Protein AF-A0A7J8QM25-F1 (afdb_monomer)

Secondary structure (DSSP, 8-state):
--EEEEEEE--TT----S-GGGGEEEEEEESSHHHHHHHHTTSPPGGGSPSSEEEEEEETT--SSTTSTTTTT-EEEEEEEETTTHHHHHHHHHHHHHTT-STTGGGEEEEEEEE-SSEEEEEEEES-TT-HHHHHHHHHHHHHHTT--TTS-EEEEEHHHHHHTT-SSSS-B--

InterPro domains:
  IPR001040 Translation Initiation factor eIF- 4e [PF01652] (1-171)
  IPR001040 Translation Initiation factor eIF- 4e [PTHR11960] (1-162)
  IPR019770 Eukaryotic translation initiation factor 4E (eIF-4E), conserved site [PS00813] (54-77)
  IPR023398 Translation Initiation factor eIF- 4e-like [G3DSA:3.30.760.10] (1-174)
  IPR023398 Translation Initiation factor eIF- 4e-like [SSF55418] (1-172)

Solvent-accessible surface area (backbone atoms only — not comparable to full-atom values): 9743 Å² total; per-residue (Å²): 122,45,35,31,37,32,40,34,67,56,63,88,92,60,85,66,90,64,56,76,74,76,47,55,38,81,74,51,72,35,72,47,73,67,46,43,51,63,52,56,75,69,49,81,54,66,86,75,55,65,65,41,26,35,42,33,43,22,36,65,97,50,62,102,44,60,84,30,86,61,30,44,59,4,23,30,42,38,35,75,30,60,71,86,57,48,47,58,54,48,51,47,47,51,50,33,58,73,67,65,64,43,50,62,49,88,46,46,47,32,37,37,44,36,40,44,89,81,38,27,36,41,34,43,30,28,32,54,53,81,44,58,67,56,53,51,45,31,50,53,33,50,38,60,71,54,64,54,56,88,88,57,66,73,32,40,38,44,39,60,62,24,62,78,66,76,30,94,82,60,93,56,54,76,134

Nearest PDB structures (foldseek):
  2jgb-assembly1_A  TM=9.520E-01  e=7.207E-23  Homo sapiens
  5nvn-assembly2_C  TM=9.761E-01  e=2.365E-21  Homo sapiens
  5nvl-assembly1_A  TM=9.669E-01  e=1.859E-21  Homo sapiens
  5nvn-assembly1_A  TM=9.745E-01  e=5.173E-21  Homo sapiens
  5nvm-assembly1_A  TM=9.312E-01  e=7.883E-21  Homo sapiens

Foldseek 3Di:
DKKWKWKADDDPPDPDPDDSVVRIGTDDIDDDPVRVCVVVVPDDQPLPDDPFMKIKMFHPPADPDCPGLQNVQKKKKKWKAFPPPVRLLVVLVVCCLSVVPAQVNVQWGIWMWTDHDGIIMIMTMGRHPPPPVSVVSRVVSSCVSSVPDPVIAIFMDRSVNCVVVVHNPPPTDGD

Structure (mmCIF, N/CA/C/O backbone):
data_AF-A0A7J8QM25-F1
#
_entry.id   AF-A0A7J8QM25-F1
#
loop_
_atom_site.group_PDB
_atom_site.id
_atom_site.type_symbol
_atom_site.label_atom_id
_atom_site.label_alt_id
_atom_site.label_comp_id
_atom_site.label_asym_id
_atom_site.label_entity_id
_atom_site.label_seq_id
_atom_site.pdbx_PDB_ins_code
_atom_site.Cartn_x
_atom_site.Cartn_y
_atom_site.Cartn_z
_atom_site.occupancy
_atom_site.B_iso_or_equiv
_atom_site.auth_seq_id
_atom_site.auth_comp_id
_atom_site.auth_asym_id
_atom_site.auth_atom_id
_atom_site.pdbx_PDB_model_num
ATOM 1 N N .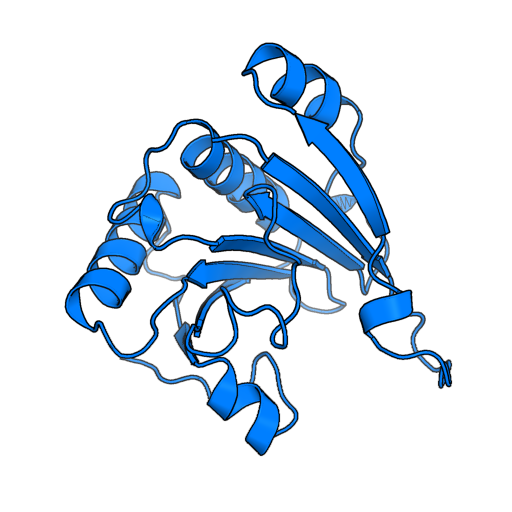 HIS A 1 1 ? -14.548 -1.803 6.975 1.00 87.94 1 HIS A N 1
ATOM 2 C CA . HIS A 1 1 ? -13.943 -0.567 7.535 1.00 87.94 1 HIS A CA 1
ATOM 3 C C . HIS A 1 1 ? -14.181 0.626 6.607 1.00 87.94 1 HIS A C 1
ATOM 5 O O . HIS A 1 1 ? -14.441 0.405 5.430 1.00 87.94 1 HIS A O 1
ATOM 11 N N . LYS A 1 2 ? -14.069 1.870 7.102 1.00 96.00 2 LYS A N 1
ATOM 12 C CA . LYS A 1 2 ? -13.956 3.070 6.253 1.00 96.00 2 LYS A CA 1
ATOM 13 C C . LYS A 1 2 ? -12.501 3.238 5.802 1.00 96.00 2 LYS A C 1
ATOM 15 O O . LYS A 1 2 ? -11.591 3.007 6.600 1.00 96.00 2 LYS A O 1
ATOM 20 N N . PHE A 1 3 ? -12.282 3.614 4.546 1.00 9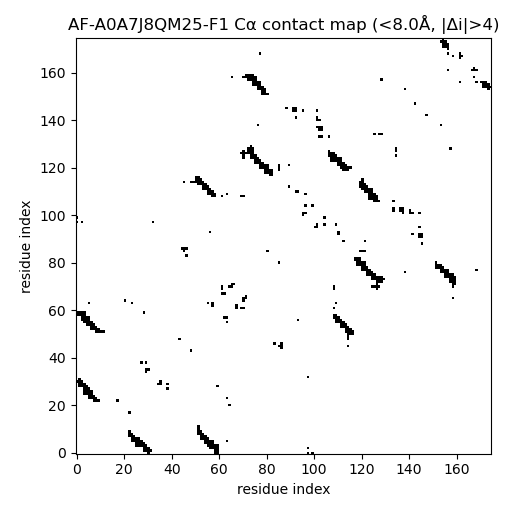8.12 3 PHE A N 1
ATOM 21 C CA . PHE A 1 3 ? -10.951 3.735 3.951 1.00 98.12 3 PHE A CA 1
ATOM 22 C C . PHE A 1 3 ? -10.743 5.094 3.290 1.00 98.12 3 PHE A C 1
ATOM 24 O O . PHE A 1 3 ? -11.693 5.799 2.950 1.00 98.12 3 PHE A O 1
ATOM 31 N N . VAL A 1 4 ? -9.473 5.446 3.100 1.00 98.25 4 VAL A N 1
ATOM 32 C CA . VAL A 1 4 ? -9.037 6.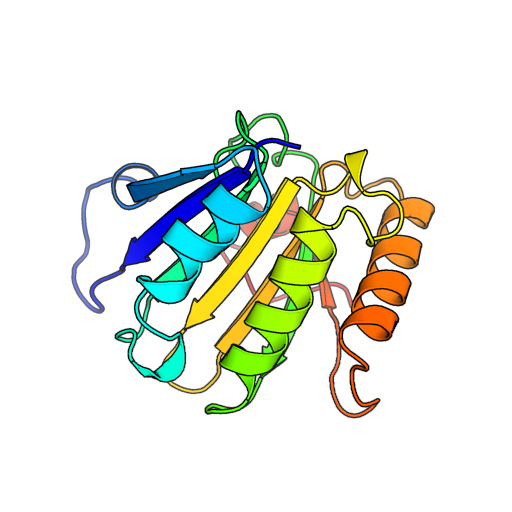711 2.519 1.00 98.25 4 VAL A CA 1
ATOM 33 C C . VAL A 1 4 ? -7.948 6.452 1.481 1.00 98.25 4 VAL A C 1
ATOM 35 O O . VAL A 1 4 ? -6.924 5.834 1.790 1.00 98.25 4 VAL A O 1
ATOM 38 N N . PHE A 1 5 ? -8.152 6.955 0.263 1.00 97.81 5 PHE A N 1
ATOM 39 C CA . PHE A 1 5 ? -7.100 7.051 -0.743 1.00 97.81 5 PHE A CA 1
ATOM 40 C C . PHE A 1 5 ? -6.249 8.298 -0.506 1.00 97.81 5 PHE A C 1
ATOM 42 O O . PHE A 1 5 ? -6.771 9.401 -0.315 1.00 97.81 5 PHE A O 1
ATOM 49 N N . TRP A 1 6 ? -4.934 8.132 -0.592 1.00 96.50 6 TRP A N 1
ATOM 50 C CA . TRP A 1 6 ? -3.956 9.216 -0.536 1.00 96.50 6 TRP A CA 1
ATOM 51 C C . TRP A 1 6 ? -3.006 9.118 -1.720 1.00 96.50 6 TRP A C 1
ATOM 53 O O . TRP A 1 6 ? -2.806 8.033 -2.269 1.00 96.50 6 TRP A O 1
ATOM 63 N N . TYR A 1 7 ? -2.360 10.224 -2.072 1.00 93.19 7 TYR A N 1
ATOM 64 C CA . TYR A 1 7 ? -1.228 10.198 -2.987 1.00 93.19 7 TYR A CA 1
ATOM 65 C C . TYR A 1 7 ? -0.070 11.046 -2.480 1.00 93.19 7 TYR A C 1
ATOM 67 O O . TYR A 1 7 ? -0.268 12.095 -1.865 1.00 93.19 7 TYR A O 1
ATOM 75 N N . THR A 1 8 ? 1.138 10.602 -2.804 1.00 92.12 8 THR A N 1
ATOM 76 C CA . THR A 1 8 ? 2.365 11.372 -2.621 1.00 92.12 8 THR A CA 1
ATOM 77 C C . THR A 1 8 ? 3.105 11.418 -3.946 1.00 92.12 8 THR A C 1
ATOM 79 O O . THR A 1 8 ? 3.344 10.384 -4.569 1.00 92.12 8 THR A O 1
ATOM 82 N N . ARG A 1 9 ? 3.509 12.608 -4.391 1.00 84.94 9 ARG A N 1
ATOM 83 C CA . ARG A 1 9 ? 4.383 12.771 -5.560 1.00 84.94 9 ARG A CA 1
ATOM 84 C C . ARG A 1 9 ? 5.678 13.421 -5.112 1.00 84.94 9 ARG A C 1
ATOM 86 O O . ARG A 1 9 ? 5.644 14.468 -4.474 1.00 84.94 9 ARG A O 1
ATOM 93 N N . ARG A 1 10 ? 6.813 12.824 -5.475 1.00 74.62 10 ARG A N 1
ATOM 94 C CA . ARG A 1 10 ? 8.128 13.434 -5.241 1.00 74.62 10 ARG A CA 1
ATOM 95 C C . ARG A 1 10 ? 8.670 13.930 -6.574 1.00 74.62 10 ARG A C 1
ATOM 97 O O . ARG A 1 10 ? 8.673 13.184 -7.548 1.00 74.62 10 ARG A O 1
ATOM 104 N N . THR A 1 11 ? 9.133 15.173 -6.634 1.00 69.81 11 THR A N 1
ATOM 105 C CA . THR A 1 11 ? 9.809 15.691 -7.830 1.00 69.81 11 THR A CA 1
ATOM 106 C C . THR A 1 11 ? 11.299 15.363 -7.720 1.00 69.81 11 THR A C 1
ATOM 108 O O . THR A 1 11 ? 11.951 15.869 -6.8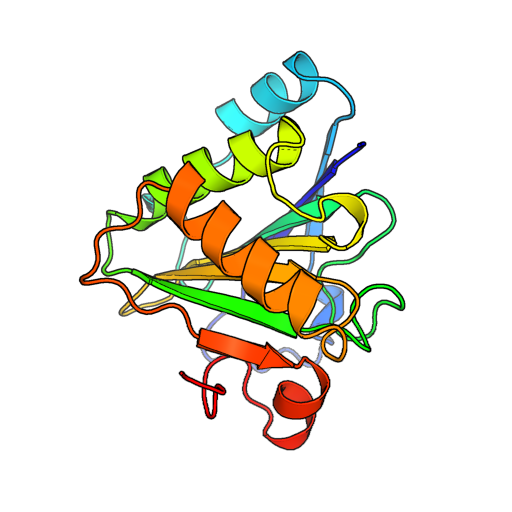03 1.00 69.81 11 THR A O 1
ATOM 111 N N . PRO A 1 12 ? 11.867 14.513 -8.598 1.00 63.53 12 PRO A N 1
ATOM 112 C CA . PRO A 1 12 ? 13.290 14.191 -8.552 1.00 63.53 12 PRO A CA 1
ATOM 113 C C . PRO A 1 12 ? 14.141 15.460 -8.684 1.00 63.53 12 PRO A C 1
ATOM 115 O O . PRO A 1 12 ? 13.863 16.303 -9.530 1.00 63.53 12 PRO A O 1
ATOM 118 N N . GLY A 1 13 ? 15.168 15.602 -7.845 1.00 61.22 13 GLY A N 1
ATOM 119 C CA . GLY A 1 13 ? 16.106 16.732 -7.899 1.00 61.22 13 GLY A CA 1
ATOM 120 C C . GLY A 1 13 ? 15.657 18.006 -7.174 1.00 61.22 13 GLY A C 1
ATOM 121 O O . GLY A 1 13 ? 16.485 18.884 -6.948 1.00 61.22 13 GLY A O 1
ATOM 122 N N . VAL A 1 14 ? 14.400 18.101 -6.731 1.00 61.34 14 VAL A N 1
ATOM 123 C CA . VAL A 1 14 ? 13.951 19.211 -5.881 1.00 61.34 14 VAL A CA 1
ATOM 124 C C . VAL A 1 14 ? 14.156 18.812 -4.421 1.00 61.34 14 VAL A C 1
ATOM 126 O O . VAL A 1 14 ? 13.449 17.951 -3.901 1.00 61.34 14 VAL A O 1
ATOM 129 N N . ARG A 1 15 ? 15.124 19.441 -3.740 1.00 51.53 15 ARG A N 1
ATOM 130 C CA . ARG A 1 15 ? 15.178 19.436 -2.270 1.00 51.53 15 ARG A CA 1
ATOM 131 C C . ARG A 1 15 ? 14.020 20.289 -1.763 1.00 51.53 15 ARG A C 1
ATOM 133 O O . ARG A 1 15 ? 14.173 21.485 -1.538 1.00 51.53 15 ARG A O 1
ATOM 140 N N . THR A 1 16 ? 12.845 19.694 -1.630 1.00 50.78 16 THR A N 1
ATOM 141 C CA . THR A 1 16 ? 11.759 20.323 -0.885 1.00 50.78 16 THR A CA 1
ATOM 142 C C . THR A 1 16 ? 12.184 20.414 0.581 1.00 50.78 16 THR A C 1
ATOM 144 O O . THR A 1 16 ? 12.501 19.395 1.187 1.00 50.78 16 THR A O 1
ATOM 147 N N . GLN A 1 17 ? 12.233 21.631 1.132 1.00 47.56 17 GLN A N 1
ATOM 148 C CA . GLN A 1 17 ? 12.404 21.867 2.576 1.00 47.56 17 GLN A CA 1
ATOM 149 C C . GLN A 1 17 ? 11.165 21.449 3.384 1.00 47.56 17 GLN A C 1
ATOM 151 O O . GLN A 1 17 ? 11.229 21.383 4.606 1.00 47.56 17 GLN A O 1
ATOM 156 N N . THR A 1 18 ? 10.044 21.177 2.713 1.00 53.06 18 THR A N 1
ATOM 157 C CA . THR A 1 18 ? 8.815 20.671 3.319 1.00 53.06 18 THR A CA 1
ATOM 158 C C . THR A 1 18 ? 8.967 19.215 3.740 1.00 53.06 18 THR A C 1
ATOM 160 O O . THR A 1 18 ? 9.551 18.397 3.015 1.00 53.06 18 THR A O 1
ATOM 163 N N . ALA A 1 19 ? 8.440 18.899 4.923 1.00 61.19 19 ALA A N 1
ATOM 164 C CA . ALA A 1 19 ? 8.499 17.564 5.493 1.00 61.19 19 ALA A CA 1
ATOM 165 C C . ALA A 1 19 ? 7.797 16.563 4.558 1.00 61.19 19 ALA A C 1
ATOM 167 O O . ALA A 1 19 ? 6.914 16.921 3.776 1.00 61.19 19 ALA A O 1
ATOM 168 N N . TYR A 1 20 ? 8.176 15.282 4.615 1.00 67.00 20 TYR A N 1
ATOM 169 C CA . TYR A 1 20 ? 7.495 14.231 3.844 1.00 67.00 20 TYR A CA 1
ATOM 170 C C . TYR A 1 20 ? 5.971 14.254 4.077 1.00 67.00 20 TYR A C 1
ATOM 172 O O . TYR A 1 20 ? 5.201 14.064 3.135 1.00 67.00 20 TYR A O 1
ATOM 180 N N . GLU A 1 21 ? 5.562 14.591 5.302 1.00 65.62 21 GLU A N 1
ATOM 181 C CA . GLU A 1 21 ? 4.172 14.770 5.717 1.00 65.62 21 GLU A CA 1
ATOM 182 C C . GLU A 1 21 ? 3.400 15.826 4.918 1.00 65.62 21 GLU A C 1
ATOM 184 O O . GLU A 1 21 ? 2.203 15.657 4.710 1.00 65.62 21 GLU A O 1
ATOM 189 N N . ASP A 1 22 ? 4.051 16.884 4.431 1.00 70.25 22 ASP A N 1
ATOM 190 C CA . ASP A 1 22 ? 3.377 17.960 3.688 1.00 70.25 22 ASP A CA 1
ATOM 191 C C . ASP A 1 22 ? 3.041 17.541 2.249 1.00 70.25 22 ASP A C 1
ATOM 193 O O . ASP A 1 22 ? 2.207 18.148 1.572 1.00 70.25 22 ASP A O 1
ATOM 197 N N . ASN A 1 23 ? 3.701 16.489 1.758 1.00 81.62 23 ASN A N 1
ATOM 198 C CA . ASN A 1 23 ? 3.527 15.992 0.398 1.00 81.62 23 ASN A CA 1
ATOM 199 C C . ASN A 1 23 ? 2.464 14.891 0.294 1.00 81.62 23 ASN A C 1
ATOM 201 O O . ASN A 1 23 ? 2.100 14.525 -0.829 1.00 81.62 23 ASN A O 1
ATOM 205 N N . ILE A 1 24 ? 1.957 14.382 1.426 1.00 88.88 24 ILE A N 1
ATOM 206 C CA . ILE A 1 24 ? 0.899 13.373 1.440 1.00 88.88 24 ILE A CA 1
ATOM 207 C C . ILE A 1 24 ? -0.470 14.039 1.367 1.00 88.88 24 ILE A C 1
ATOM 209 O O . ILE A 1 24 ? -0.876 14.800 2.245 1.00 88.88 24 ILE A O 1
ATOM 213 N N . LYS A 1 25 ? -1.207 13.757 0.297 1.00 92.00 25 LYS A N 1
ATOM 214 C CA . LYS A 1 25 ? -2.492 14.403 0.036 1.00 92.00 25 LYS A CA 1
ATOM 215 C C . LYS A 1 25 ? -3.610 13.386 0.064 1.00 92.00 25 LYS A C 1
ATOM 217 O O . LYS A 1 25 ? -3.579 12.399 -0.669 1.00 92.00 25 LYS A O 1
ATOM 222 N N . LYS A 1 26 ? -4.614 13.651 0.898 1.00 94.81 26 LYS A N 1
ATOM 223 C CA . LYS A 1 26 ? -5.879 12.918 0.885 1.00 94.81 26 LYS A CA 1
ATOM 224 C C . LYS A 1 26 ? -6.569 13.161 -0.460 1.00 94.81 26 LYS A C 1
ATOM 226 O O . LYS A 1 26 ? -6.700 14.311 -0.869 1.00 94.81 26 LYS A O 1
ATOM 231 N N . ILE A 1 27 ? -6.983 12.093 -1.137 1.00 95.25 27 ILE A N 1
ATOM 232 C CA . ILE A 1 27 ? -7.757 12.174 -2.381 1.00 95.25 27 ILE A CA 1
ATOM 233 C C . ILE A 1 27 ? -9.244 12.106 -2.047 1.00 95.25 27 ILE A C 1
ATOM 235 O O . ILE A 1 27 ? -9.988 13.039 -2.326 1.00 95.25 27 ILE A O 1
ATOM 239 N N . VAL A 1 28 ? -9.669 10.992 -1.450 1.00 96.19 28 VAL A N 1
ATOM 240 C CA . VAL A 1 28 ? -11.080 10.689 -1.199 1.00 96.19 28 VAL A CA 1
ATOM 241 C C . VAL A 1 28 ? -11.206 9.604 -0.131 1.00 96.19 28 VAL A C 1
ATOM 243 O O . VAL A 1 28 ? -10.299 8.786 0.032 1.00 96.19 28 VAL A O 1
ATOM 246 N N . ASP A 1 29 ? -12.314 9.602 0.605 1.00 96.75 29 ASP A N 1
ATOM 247 C CA . ASP A 1 29 ? -12.682 8.549 1.551 1.00 96.75 29 ASP A CA 1
ATOM 248 C C . ASP A 1 29 ? -14.024 7.911 1.194 1.00 96.75 29 ASP A C 1
ATOM 250 O O . ASP A 1 29 ? -14.869 8.529 0.551 1.00 96.75 29 ASP A O 1
ATOM 254 N N . PHE A 1 30 ? -14.201 6.654 1.594 1.00 97.81 30 PHE A N 1
ATOM 255 C CA . PHE A 1 30 ? -15.407 5.881 1.316 1.00 97.81 30 PHE A CA 1
ATOM 256 C C . PHE A 1 30 ? -15.655 4.847 2.417 1.00 97.81 30 PHE A C 1
ATOM 258 O O . PHE A 1 30 ? -14.720 4.303 3.010 1.00 97.81 30 PHE A O 1
ATOM 265 N N . SER A 1 31 ? -16.929 4.560 2.678 1.00 96.88 31 SER A N 1
ATOM 266 C CA . SER A 1 31 ? -17.376 3.590 3.688 1.00 96.88 31 SER A CA 1
ATOM 267 C C . SER A 1 31 ? -18.301 2.501 3.138 1.00 96.88 31 SER A C 1
ATOM 269 O O . SER A 1 31 ? -18.711 1.629 3.899 1.00 96.88 31 SER A O 1
ATOM 271 N N . THR A 1 32 ? -18.620 2.530 1.841 1.00 97.38 32 THR A N 1
ATOM 272 C CA . THR A 1 32 ? -19.459 1.527 1.166 1.00 97.38 32 THR A CA 1
ATOM 273 C C . THR A 1 32 ? -18.775 0.995 -0.091 1.00 97.38 32 THR A C 1
ATOM 275 O O . THR A 1 32 ? -17.833 1.607 -0.605 1.00 97.38 32 THR A O 1
ATOM 278 N N . VAL A 1 33 ? -19.256 -0.142 -0.599 1.00 96.00 33 VAL A N 1
ATOM 279 C CA . VAL A 1 33 ? -18.742 -0.768 -1.829 1.00 96.00 33 VAL A CA 1
ATOM 280 C C . VAL A 1 33 ? -19.018 0.114 -3.050 1.00 96.00 33 VAL A C 1
ATOM 282 O O . VAL A 1 33 ? -18.160 0.276 -3.914 1.00 96.00 33 VAL A O 1
ATOM 285 N N . GLU A 1 34 ? -20.185 0.749 -3.108 1.00 96.88 34 GLU A N 1
ATOM 286 C CA . GLU A 1 34 ? -20.541 1.697 -4.165 1.00 96.88 34 GLU A CA 1
ATOM 287 C C . GLU A 1 34 ? -19.637 2.929 -4.103 1.00 96.88 34 GLU A C 1
ATOM 289 O O . GLU A 1 34 ? -19.114 3.364 -5.127 1.00 96.88 34 GLU A O 1
ATOM 294 N N . GLY A 1 35 ? -19.390 3.452 -2.895 1.00 97.25 35 GLY A N 1
ATOM 295 C CA . GLY A 1 35 ? -18.464 4.560 -2.676 1.00 97.25 35 GLY A CA 1
ATOM 296 C C . GLY A 1 35 ? -17.049 4.214 -3.132 1.00 97.25 35 GLY A C 1
ATOM 297 O O . GLY A 1 35 ? -16.411 5.024 -3.804 1.00 97.25 35 GLY A O 1
ATOM 298 N N . PHE A 1 36 ? -16.586 2.992 -2.847 1.00 97.75 36 PHE A N 1
ATOM 299 C CA . PHE A 1 36 ? -15.319 2.485 -3.367 1.00 97.75 36 PHE A CA 1
ATOM 300 C C . PHE A 1 36 ? -15.274 2.547 -4.898 1.00 97.75 36 PHE A C 1
ATOM 302 O O . PHE A 1 36 ? -14.351 3.151 -5.440 1.00 97.75 36 PHE A O 1
ATOM 309 N N . TRP A 1 37 ? -16.263 1.983 -5.598 1.00 97.38 37 TRP A N 1
ATOM 310 C CA . TRP A 1 37 ? -16.264 1.951 -7.065 1.00 97.38 37 TRP A CA 1
ATOM 311 C C . TRP A 1 37 ? -16.392 3.339 -7.695 1.00 97.38 37 TRP A C 1
ATOM 313 O O . TRP A 1 37 ? -15.698 3.627 -8.671 1.00 97.38 37 TRP A O 1
ATOM 323 N N . VAL A 1 38 ? -17.207 4.226 -7.114 1.00 96.06 38 VAL A N 1
ATOM 324 C CA . VAL A 1 38 ? -17.292 5.632 -7.537 1.00 96.06 38 VAL A CA 1
ATOM 325 C C . VAL A 1 38 ? -15.922 6.300 -7.441 1.00 96.06 38 VAL A C 1
ATOM 327 O O . VAL A 1 38 ? -15.519 6.990 -8.373 1.00 96.06 38 VAL A O 1
ATOM 330 N N . CYS A 1 39 ? -15.175 6.065 -6.363 1.00 94.94 39 CYS A N 1
ATOM 331 C CA . CYS A 1 39 ? -13.831 6.613 -6.208 1.00 94.94 39 CYS A CA 1
ATOM 332 C C . CYS A 1 39 ? -12.842 5.967 -7.186 1.00 94.94 39 CYS A C 1
ATOM 334 O O . CYS A 1 39 ? -12.198 6.658 -7.973 1.00 94.94 39 CYS A O 1
ATOM 336 N N . TYR A 1 40 ? -12.728 4.640 -7.141 1.00 96.19 40 TYR A N 1
ATOM 337 C CA . TYR A 1 40 ? -11.681 3.872 -7.808 1.00 96.19 40 TYR A CA 1
ATOM 338 C C . TYR A 1 40 ? -11.744 3.986 -9.333 1.00 96.19 40 TYR A C 1
ATOM 340 O O . TYR A 1 40 ? -10.714 4.214 -9.965 1.00 96.19 40 TYR A O 1
ATOM 348 N N . CYS A 1 41 ? -12.943 3.924 -9.926 1.00 95.31 41 CYS A N 1
ATOM 349 C CA . CYS A 1 41 ? -13.121 4.033 -11.378 1.00 95.31 41 CYS A CA 1
ATOM 350 C C . CYS A 1 41 ? -12.699 5.396 -11.952 1.00 95.31 41 CYS A C 1
ATOM 352 O O . CYS A 1 41 ? -12.410 5.483 -13.145 1.00 95.31 41 CYS A O 1
ATOM 354 N N . HIS A 1 42 ? -12.653 6.445 -11.124 1.00 94.69 42 HIS A N 1
ATOM 355 C CA . HIS A 1 42 ? -12.239 7.793 -11.529 1.00 94.69 42 HIS A CA 1
ATOM 356 C C . HIS A 1 42 ? -10.781 8.114 -11.167 1.00 94.69 42 HIS A C 1
ATOM 358 O O . HIS A 1 42 ? -10.279 9.178 -11.535 1.00 94.69 42 HIS A O 1
ATOM 364 N N . LEU A 1 43 ? -10.073 7.216 -10.470 1.00 94.62 43 LEU A N 1
ATOM 365 C CA . LEU A 1 43 ? -8.645 7.383 -10.218 1.00 94.62 43 LEU A CA 1
ATOM 366 C C . LEU A 1 43 ? -7.836 7.136 -11.495 1.00 94.62 43 LEU A C 1
ATOM 368 O O . LEU A 1 43 ? -8.130 6.252 -12.301 1.00 94.62 43 LEU A O 1
ATOM 372 N N . ALA A 1 44 ? -6.750 7.895 -11.652 1.00 92.75 44 ALA A N 1
ATOM 373 C CA . ALA A 1 44 ? -5.764 7.604 -12.681 1.00 92.75 44 ALA A CA 1
ATOM 374 C C . ALA A 1 44 ? -5.192 6.195 -12.467 1.00 92.75 44 ALA A C 1
ATOM 376 O O . ALA A 1 44 ? -4.806 5.825 -11.354 1.00 92.75 44 ALA A O 1
ATOM 377 N N . ARG A 1 45 ? -5.108 5.415 -13.548 1.00 91.88 45 ARG A N 1
ATOM 378 C CA . ARG A 1 45 ? -4.570 4.054 -13.481 1.00 91.88 45 ARG A CA 1
ATOM 379 C C . ARG A 1 45 ? -3.104 4.089 -13.045 1.00 91.88 45 ARG A C 1
ATOM 381 O O . ARG A 1 45 ? -2.366 4.974 -13.484 1.00 91.88 45 ARG A O 1
ATOM 388 N N . PRO A 1 46 ? -2.624 3.090 -12.285 1.00 91.06 46 PRO A N 1
ATOM 389 C CA . PRO A 1 46 ? -1.220 3.015 -11.891 1.00 91.06 46 PRO A CA 1
ATOM 390 C C . PRO A 1 46 ? -0.217 3.187 -13.037 1.00 91.06 46 PRO A C 1
ATOM 392 O O . PRO A 1 46 ? 0.791 3.871 -12.885 1.00 91.06 46 PRO A O 1
ATOM 395 N N . SER A 1 47 ? -0.522 2.630 -14.213 1.00 89.62 47 SER A N 1
ATOM 396 C CA . SER A 1 47 ? 0.330 2.704 -15.405 1.00 89.62 47 SER A CA 1
ATOM 397 C C . SER A 1 47 ? 0.462 4.107 -16.006 1.00 89.62 47 SER A C 1
ATOM 399 O O . SER A 1 47 ? 1.374 4.335 -16.794 1.00 89.62 47 SER A O 1
ATOM 401 N N . THR A 1 48 ? -0.442 5.034 -15.677 1.00 91.62 48 THR A N 1
ATOM 402 C CA . THR A 1 48 ? -0.430 6.416 -16.185 1.00 91.62 48 THR A CA 1
ATOM 403 C C . THR A 1 48 ? 0.131 7.412 -15.171 1.00 91.62 48 THR A C 1
ATOM 405 O O . THR A 1 48 ? 0.257 8.595 -15.479 1.00 91.62 48 THR A O 1
ATOM 408 N N . LEU A 1 49 ? 0.449 6.967 -13.951 1.00 91.69 49 LEU A N 1
ATOM 409 C CA . LEU A 1 49 ? 0.992 7.838 -12.914 1.00 91.69 49 LEU A CA 1
ATOM 410 C C . LEU A 1 49 ? 2.461 8.193 -13.210 1.00 91.69 49 LEU A C 1
ATOM 412 O O . LEU A 1 49 ? 3.249 7.319 -13.580 1.00 91.69 49 LEU A O 1
ATOM 416 N N . PRO A 1 50 ? 2.873 9.458 -13.008 1.00 91.38 50 PRO A N 1
ATOM 417 C CA . PRO A 1 50 ? 4.261 9.856 -13.198 1.00 91.38 50 PRO A CA 1
ATOM 418 C C . PRO A 1 50 ? 5.156 9.222 -12.128 1.00 91.38 50 PRO A C 1
ATOM 420 O O . PRO A 1 50 ? 4.801 9.171 -10.954 1.00 91.38 50 PRO A O 1
ATOM 423 N N . SER A 1 51 ? 6.360 8.796 -12.502 1.00 90.25 51 SER A N 1
ATOM 424 C CA . SER A 1 51 ? 7.355 8.338 -11.527 1.00 90.25 51 SER A CA 1
ATOM 425 C C . SER A 1 51 ? 8.162 9.523 -10.966 1.00 90.25 51 SER A C 1
ATOM 427 O O . SER A 1 51 ? 8.601 10.360 -11.757 1.00 90.25 51 SER A O 1
ATOM 429 N N . PRO A 1 52 ? 8.467 9.568 -9.654 1.00 92.00 52 PRO A N 1
ATOM 430 C CA . PRO A 1 52 ? 7.976 8.690 -8.593 1.00 92.00 52 PRO A CA 1
ATOM 431 C C . PRO A 1 52 ? 6.648 9.183 -7.986 1.00 92.00 52 PRO A C 1
ATOM 433 O O . PRO A 1 52 ? 6.529 10.336 -7.562 1.00 92.00 52 PRO A O 1
ATOM 436 N N . THR A 1 53 ? 5.679 8.273 -7.883 1.00 92.88 53 THR A N 1
ATOM 437 C CA . THR A 1 53 ? 4.396 8.494 -7.194 1.00 92.88 53 THR A CA 1
ATOM 438 C C . THR A 1 53 ? 4.112 7.326 -6.263 1.00 92.88 53 THR A C 1
ATOM 440 O O . THR A 1 53 ? 4.413 6.183 -6.597 1.00 92.88 53 THR A O 1
ATOM 443 N N . ASP A 1 54 ? 3.526 7.619 -5.110 1.00 95.56 54 ASP A N 1
ATOM 444 C CA . ASP A 1 54 ? 2.954 6.639 -4.199 1.00 95.56 54 ASP A CA 1
ATOM 445 C C . ASP A 1 54 ? 1.437 6.834 -4.164 1.00 95.56 54 ASP A C 1
ATOM 447 O O . ASP A 1 54 ? 0.954 7.946 -3.941 1.00 95.56 54 ASP A O 1
ATOM 451 N N . LEU A 1 55 ? 0.695 5.760 -4.422 1.00 97.00 55 LEU A N 1
ATOM 452 C CA . LEU A 1 55 ? -0.746 5.684 -4.211 1.00 97.00 55 LEU A CA 1
ATOM 453 C C . LEU A 1 55 ? -0.983 4.852 -2.953 1.00 97.00 55 LEU A C 1
ATOM 455 O O . LEU A 1 55 ? -0.433 3.760 -2.823 1.00 97.00 55 LEU A O 1
ATOM 459 N N . HIS A 1 56 ? -1.780 5.364 -2.024 1.00 97.81 56 HIS A N 1
ATOM 460 C CA . HIS A 1 56 ? -1.999 4.732 -0.728 1.00 97.81 56 HIS A CA 1
ATOM 461 C C . HIS A 1 56 ? -3.488 4.479 -0.517 1.00 97.81 56 HIS A C 1
ATOM 463 O O . HIS A 1 56 ? -4.306 5.332 -0.853 1.00 97.81 56 HIS A O 1
ATOM 469 N N . LEU A 1 57 ? -3.824 3.352 0.103 1.00 98.44 57 LEU A N 1
ATOM 470 C CA . LEU A 1 57 ? -5.156 3.065 0.620 1.00 98.44 57 LEU A CA 1
ATOM 471 C C . LEU A 1 57 ? -5.028 2.627 2.074 1.00 98.44 57 LEU A C 1
ATOM 473 O O . LEU A 1 57 ? -4.468 1.568 2.343 1.00 98.44 57 LEU A O 1
ATOM 477 N N . PHE A 1 58 ? -5.515 3.439 3.005 1.00 98.44 58 PHE A N 1
ATOM 478 C CA . PHE A 1 58 ? -5.393 3.179 4.443 1.00 98.44 58 PHE A CA 1
ATOM 479 C C . PHE A 1 58 ? -6.757 3.227 5.114 1.00 98.44 58 PHE A C 1
ATOM 481 O O . PHE A 1 58 ? -7.659 3.929 4.644 1.00 98.44 58 PHE A O 1
ATOM 488 N N . LYS A 1 59 ? -6.915 2.473 6.207 1.00 98.12 59 LYS A N 1
ATOM 489 C CA . LYS A 1 59 ? -8.100 2.590 7.064 1.00 98.12 59 LYS A CA 1
ATOM 490 C C . LYS A 1 59 ? -8.210 4.029 7.581 1.00 98.12 59 LYS A C 1
ATOM 492 O O . LYS A 1 59 ? -7.202 4.695 7.820 1.00 98.12 59 LYS A O 1
ATOM 497 N N . GLU A 1 60 ? -9.436 4.522 7.728 1.00 96.75 60 GLU A N 1
ATOM 498 C CA . GLU A 1 60 ? -9.670 5.858 8.278 1.00 96.75 60 GLU A CA 1
ATOM 499 C C . GLU A 1 60 ? -9.023 6.003 9.663 1.00 96.75 60 GLU A C 1
ATOM 501 O O . GLU A 1 60 ? -9.017 5.071 10.465 1.00 96.75 60 GLU A O 1
ATOM 506 N N . GLY A 1 61 ? -8.454 7.183 9.922 1.00 95.12 61 GLY A N 1
ATOM 507 C CA . GLY A 1 61 ? -7.737 7.479 11.161 1.00 95.12 61 GLY A CA 1
ATOM 508 C C . GLY A 1 61 ? -6.272 7.045 11.159 1.00 95.12 61 GLY A C 1
ATOM 509 O O . GLY A 1 61 ? -5.567 7.403 12.092 1.00 95.12 61 GLY A O 1
ATOM 510 N N . ILE A 1 62 ? -5.803 6.343 10.118 1.00 96.81 62 ILE A N 1
ATOM 511 C CA . ILE A 1 62 ? -4.396 5.957 9.959 1.00 96.81 62 ILE A CA 1
ATOM 512 C C . ILE A 1 62 ? -3.795 6.717 8.779 1.00 96.81 62 ILE A C 1
ATOM 514 O O . ILE A 1 62 ? -4.195 6.530 7.623 1.00 96.81 62 ILE A O 1
ATOM 518 N N . ARG A 1 63 ? -2.812 7.575 9.045 1.00 94.44 63 ARG A N 1
ATOM 519 C CA . ARG A 1 63 ? -2.041 8.239 7.990 1.00 94.44 63 ARG A CA 1
ATOM 520 C C . ARG A 1 63 ? -1.014 7.257 7.404 1.00 94.44 63 ARG A C 1
ATOM 522 O O . ARG A 1 63 ? -0.448 6.469 8.157 1.00 94.44 63 ARG A O 1
ATOM 529 N N . PRO A 1 64 ? -0.694 7.314 6.094 1.00 93.44 64 PRO A N 1
ATOM 530 C CA . PRO A 1 64 ? 0.369 6.500 5.480 1.00 93.44 64 PRO A CA 1
ATOM 531 C C . PRO A 1 64 ? 1.792 6.979 5.848 1.00 93.44 64 PRO A C 1
ATOM 533 O O . PRO A 1 64 ? 2.646 7.211 4.987 1.00 93.44 64 PRO A O 1
ATOM 536 N N . LEU A 1 65 ? 2.025 7.181 7.141 1.00 90.94 65 LEU A N 1
ATOM 537 C CA . LEU A 1 65 ? 3.225 7.736 7.754 1.00 90.94 65 LEU A CA 1
ATOM 538 C C . LEU A 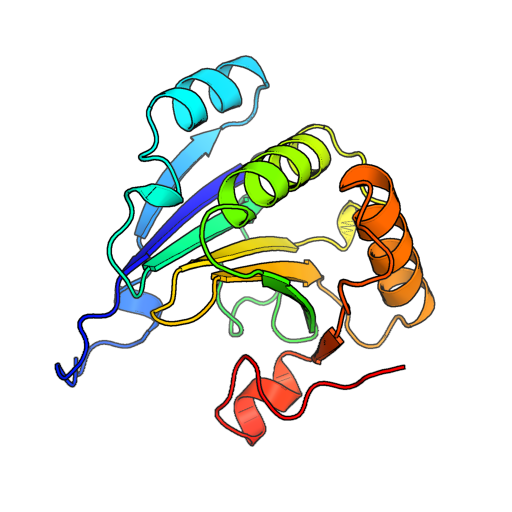1 65 ? 3.721 6.772 8.832 1.00 90.94 65 LEU A C 1
ATOM 540 O O . LEU A 1 65 ? 2.923 6.102 9.481 1.00 90.94 65 LEU A O 1
ATOM 544 N N . TRP A 1 66 ? 5.032 6.687 9.017 1.00 85.31 66 TRP A N 1
ATOM 545 C CA . TRP A 1 66 ? 5.645 5.798 10.012 1.00 85.31 66 TRP A CA 1
ATOM 546 C C . TRP A 1 66 ? 5.497 6.356 11.429 1.00 85.31 66 TRP A C 1
ATOM 548 O O . TRP A 1 66 ? 5.500 5.597 12.389 1.00 85.31 66 TRP A O 1
ATOM 558 N N . GLU A 1 67 ? 5.322 7.669 11.539 1.00 86.50 67 GLU A N 1
ATOM 559 C CA . GLU A 1 67 ? 5.076 8.419 12.765 1.00 86.50 67 GLU A CA 1
ATOM 560 C C . GLU A 1 67 ? 3.647 8.227 13.300 1.00 86.50 67 GLU A C 1
ATOM 562 O O . GLU A 1 67 ? 3.381 8.513 14.467 1.00 86.50 67 GLU A O 1
ATOM 567 N N . ASP A 1 68 ? 2.723 7.732 12.467 1.00 91.62 68 ASP A N 1
ATOM 568 C CA . ASP A 1 68 ? 1.363 7.416 12.896 1.00 91.62 68 ASP A CA 1
ATOM 569 C C . ASP A 1 68 ? 1.391 6.331 13.984 1.00 91.62 68 ASP A C 1
ATOM 571 O O . ASP A 1 68 ? 2.097 5.326 13.861 1.00 91.62 68 ASP A O 1
ATOM 575 N N . SER A 1 69 ? 0.608 6.516 15.049 1.00 94.12 69 SER A N 1
ATOM 576 C CA . SER A 1 69 ? 0.598 5.612 16.203 1.00 94.12 69 SER A CA 1
ATOM 577 C C . SER A 1 69 ? 0.189 4.183 15.844 1.00 94.12 69 SER A C 1
ATOM 579 O O . SER A 1 69 ? 0.605 3.241 16.518 1.00 94.12 69 SER A O 1
ATOM 581 N N . ALA A 1 70 ? -0.583 3.999 14.769 1.00 96.12 70 ALA A N 1
ATOM 582 C CA . ALA A 1 70 ? -0.924 2.680 14.256 1.00 96.12 70 ALA A CA 1
ATOM 583 C C . ALA A 1 70 ? 0.221 2.018 13.479 1.00 96.12 70 ALA A C 1
ATOM 585 O O . ALA A 1 70 ? 0.211 0.802 13.336 1.00 96.12 70 ALA A O 1
ATOM 586 N N . ASN A 1 71 ? 1.186 2.782 12.964 1.00 95.50 71 ASN A N 1
ATOM 587 C CA . ASN A 1 71 ? 2.255 2.272 12.104 1.00 95.50 71 ASN A CA 1
ATOM 588 C C . ASN A 1 71 ? 3.617 2.203 12.803 1.00 95.50 71 ASN A C 1
ATOM 590 O O . ASN A 1 71 ? 4.479 1.455 12.342 1.00 95.50 71 ASN A O 1
ATOM 594 N N . CYS A 1 72 ? 3.843 2.971 13.871 1.00 92.75 72 CYS A N 1
ATOM 595 C CA . CYS A 1 72 ? 5.178 3.180 14.441 1.00 92.75 72 CYS A CA 1
ATOM 596 C C . CYS A 1 72 ? 5.853 1.901 14.967 1.00 92.75 72 CYS A C 1
ATOM 598 O O . CYS A 1 72 ? 7.062 1.743 14.811 1.00 92.75 72 CYS A O 1
ATOM 600 N N . ASN A 1 73 ? 5.074 0.957 15.503 1.00 95.38 73 ASN A N 1
ATOM 601 C CA . ASN A 1 73 ? 5.547 -0.364 15.953 1.00 95.38 73 ASN A CA 1
ATOM 602 C C . ASN A 1 73 ? 5.354 -1.465 14.894 1.00 95.38 73 ASN A C 1
ATOM 604 O O . ASN A 1 73 ? 5.560 -2.655 15.149 1.00 95.38 73 ASN A O 1
ATOM 608 N N . GLY A 1 74 ? 4.911 -1.057 13.711 1.00 96.44 74 GLY A N 1
ATOM 609 C CA . GLY A 1 74 ? 4.505 -1.924 12.631 1.00 96.44 74 GLY A CA 1
ATOM 610 C C . GLY A 1 74 ? 5.620 -2.244 11.655 1.00 96.44 74 GLY A C 1
ATOM 611 O O . GLY A 1 74 ? 6.812 -1.998 11.870 1.00 96.44 74 GLY A O 1
ATOM 612 N N . GLY A 1 75 ? 5.204 -2.791 10.528 1.00 96.62 75 GLY A N 1
ATOM 613 C CA . GLY A 1 75 ? 6.076 -3.028 9.399 1.00 96.62 75 GLY A CA 1
ATOM 614 C C . GLY A 1 75 ? 5.274 -3.183 8.129 1.00 96.62 75 GLY A C 1
ATOM 615 O O . GLY A 1 75 ? 4.086 -2.856 8.061 1.00 96.62 75 GLY A O 1
ATOM 616 N N . LYS A 1 76 ? 5.957 -3.661 7.095 1.00 97.50 76 LYS A N 1
ATOM 617 C CA . LYS A 1 76 ? 5.334 -3.888 5.804 1.00 97.50 76 LYS A CA 1
ATOM 618 C C . LYS A 1 76 ? 5.901 -5.089 5.078 1.00 97.50 76 LYS A C 1
ATOM 620 O O . LYS A 1 76 ? 7.117 -5.291 5.033 1.00 97.50 76 LYS A O 1
ATOM 625 N N . TRP A 1 77 ? 5.008 -5.822 4.429 1.00 98.06 77 TRP A N 1
ATOM 626 C CA . TRP A 1 77 ? 5.363 -6.730 3.347 1.00 98.06 77 TRP A CA 1
ATOM 627 C C . TRP A 1 77 ? 5.625 -5.937 2.075 1.00 98.06 77 TRP A C 1
ATOM 629 O O . TRP A 1 77 ? 4.921 -4.969 1.806 1.00 98.06 77 TRP A O 1
ATOM 639 N N . ILE A 1 78 ? 6.629 -6.342 1.301 1.00 98.00 78 ILE A N 1
ATOM 640 C CA . ILE A 1 78 ? 7.116 -5.647 0.109 1.00 98.00 78 ILE A CA 1
ATOM 641 C C . ILE A 1 78 ? 7.202 -6.650 -1.040 1.00 98.00 78 ILE A C 1
ATOM 643 O O . ILE A 1 78 ? 7.847 -7.691 -0.911 1.00 98.00 78 ILE A O 1
ATOM 647 N N . ILE A 1 79 ? 6.594 -6.311 -2.176 1.00 97.31 79 ILE A N 1
ATOM 648 C CA . ILE A 1 79 ? 6.653 -7.082 -3.422 1.00 97.31 79 ILE A CA 1
ATOM 649 C C . ILE A 1 79 ? 7.138 -6.161 -4.535 1.00 97.31 79 ILE A C 1
ATOM 651 O O .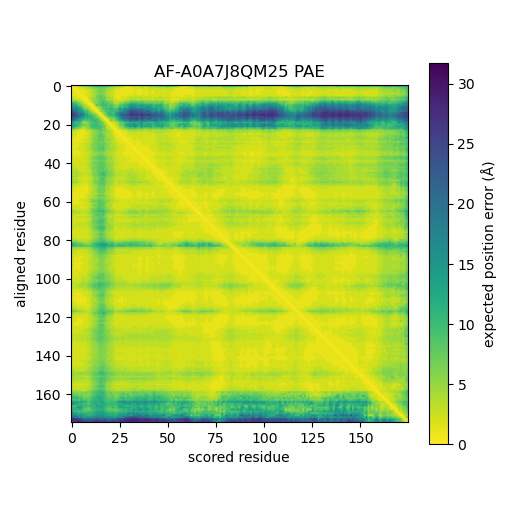 ILE A 1 79 ? 6.596 -5.071 -4.724 1.00 97.31 79 ILE A O 1
ATOM 655 N N . ARG A 1 80 ? 8.157 -6.595 -5.279 1.00 96.06 80 ARG A N 1
ATOM 656 C CA . ARG A 1 80 ? 8.699 -5.851 -6.423 1.00 96.06 80 ARG A CA 1
ATOM 657 C C . ARG A 1 80 ? 8.182 -6.429 -7.725 1.00 96.06 80 ARG A C 1
ATOM 659 O O . ARG A 1 80 ? 8.316 -7.622 -7.992 1.00 96.06 80 ARG A O 1
ATOM 666 N N . PHE A 1 81 ? 7.619 -5.557 -8.544 1.00 94.12 81 PHE A N 1
ATOM 667 C CA . PHE A 1 81 ? 7.077 -5.881 -9.847 1.00 94.12 81 PHE A CA 1
ATOM 668 C C . PHE A 1 81 ? 7.880 -5.184 -10.938 1.00 94.12 81 PHE A C 1
ATOM 670 O O . PHE A 1 81 ? 8.181 -3.993 -10.856 1.00 94.12 81 PHE A O 1
ATOM 677 N N . LYS A 1 82 ? 8.150 -5.910 -12.026 1.00 89.12 82 LYS A N 1
ATOM 678 C CA . LYS A 1 82 ? 8.495 -5.263 -13.295 1.00 89.12 82 LYS A CA 1
ATOM 679 C C . LYS A 1 82 ? 7.339 -4.347 -13.715 1.00 89.12 82 LYS A C 1
ATOM 681 O O . LYS A 1 82 ? 6.196 -4.540 -13.300 1.00 89.12 82 LYS A O 1
ATOM 686 N N . LYS A 1 83 ? 7.628 -3.350 -14.548 1.00 82.81 83 LYS A N 1
ATOM 687 C CA . LYS A 1 83 ? 6.606 -2.438 -15.075 1.00 82.81 83 LYS A CA 1
ATOM 688 C C . LYS A 1 83 ? 5.441 -3.184 -15.735 1.00 82.81 83 LYS A C 1
ATOM 690 O O . LYS A 1 83 ? 5.585 -4.323 -16.170 1.00 82.81 83 LYS A O 1
ATOM 695 N N . VAL A 1 84 ? 4.298 -2.501 -15.836 1.00 83.12 84 VAL A N 1
ATOM 696 C CA . VAL A 1 84 ? 3.057 -2.946 -16.506 1.00 83.12 84 VAL A CA 1
ATOM 697 C C . VAL A 1 84 ? 2.200 -3.933 -15.700 1.00 83.12 84 VAL A C 1
ATOM 699 O O . VAL A 1 84 ? 0.978 -3.840 -15.775 1.00 83.12 84 VAL A O 1
ATOM 702 N N . VAL A 1 85 ? 2.775 -4.820 -14.878 1.00 90.12 85 VAL A N 1
ATOM 703 C CA . VAL A 1 85 ? 1.972 -5.828 -14.143 1.00 90.12 85 VAL A CA 1
ATOM 704 C C . VAL A 1 85 ? 1.405 -5.334 -12.808 1.00 90.12 85 VAL A C 1
ATOM 706 O O . VAL A 1 85 ? 0.413 -5.870 -12.320 1.00 90.12 85 VAL A O 1
ATOM 709 N N . SER A 1 86 ? 2.012 -4.302 -12.220 1.00 93.75 86 SER A N 1
ATOM 710 C CA . SER A 1 86 ? 1.708 -3.810 -10.868 1.00 93.75 86 SER A CA 1
ATOM 711 C C . SER A 1 86 ? 0.266 -3.330 -10.685 1.00 93.75 86 SER A C 1
ATOM 713 O O . SER A 1 86 ? -0.300 -3.504 -9.610 1.00 93.75 86 SER A O 1
ATOM 715 N N . GLY A 1 87 ? -0.351 -2.776 -11.735 1.00 94.31 87 GLY A N 1
ATOM 716 C CA . GLY A 1 87 ? -1.714 -2.247 -11.673 1.00 94.31 87 GLY A CA 1
ATOM 717 C C . GLY A 1 87 ? -2.767 -3.308 -11.355 1.00 94.31 87 GLY A C 1
ATOM 718 O O . GLY A 1 87 ? -3.662 -3.047 -10.559 1.00 94.31 87 GLY A O 1
ATOM 719 N N . ARG A 1 88 ? -2.616 -4.520 -11.904 1.00 94.69 88 ARG A N 1
ATOM 720 C CA . ARG A 1 88 ? -3.523 -5.637 -11.614 1.00 94.69 88 ARG A CA 1
ATOM 721 C C . ARG A 1 88 ? -3.381 -6.116 -10.170 1.00 94.69 88 ARG A C 1
ATOM 723 O O . ARG A 1 88 ? -4.375 -6.249 -9.475 1.00 94.69 88 ARG A O 1
ATOM 730 N N . PHE A 1 89 ? -2.147 -6.315 -9.703 1.00 97.00 89 PHE A N 1
ATOM 731 C CA . PHE A 1 89 ? -1.897 -6.731 -8.319 1.00 97.00 89 PHE A CA 1
ATOM 732 C C . PHE A 1 89 ? -2.348 -5.681 -7.299 1.00 97.00 89 PHE A C 1
ATOM 734 O O . PHE A 1 89 ? -2.770 -6.031 -6.202 1.00 97.00 89 PHE A O 1
ATOM 741 N N . TRP A 1 90 ? -2.271 -4.398 -7.656 1.00 97.50 90 TRP A N 1
ATOM 742 C CA . TRP A 1 90 ? -2.843 -3.324 -6.853 1.00 97.50 90 TRP A CA 1
ATOM 743 C C . TRP A 1 90 ? -4.365 -3.423 -6.762 1.00 97.50 90 TRP A C 1
ATOM 745 O O . TRP A 1 90 ? -4.896 -3.341 -5.661 1.00 97.50 90 TRP A O 1
ATOM 755 N N . GLU A 1 91 ? -5.059 -3.625 -7.884 1.00 97.31 91 GLU A N 1
ATOM 756 C CA . GLU A 1 91 ? -6.515 -3.810 -7.898 1.00 97.31 91 GLU A CA 1
ATOM 757 C C . GLU A 1 91 ? -6.939 -5.016 -7.048 1.00 97.31 91 GLU A C 1
ATOM 759 O O . GLU A 1 91 ? -7.731 -4.851 -6.121 1.00 97.31 91 GLU A O 1
ATOM 764 N N . ASP A 1 92 ? -6.332 -6.185 -7.279 1.00 97.88 92 ASP A N 1
ATOM 765 C CA . ASP A 1 92 ? -6.614 -7.412 -6.523 1.00 97.88 92 ASP A CA 1
ATOM 766 C C . ASP A 1 92 ? -6.392 -7.207 -5.008 1.00 97.88 92 ASP A C 1
ATOM 768 O O . ASP A 1 92 ? -7.215 -7.621 -4.188 1.00 97.88 92 ASP A O 1
ATOM 772 N N . LEU A 1 93 ? -5.311 -6.516 -4.616 1.00 98.19 93 LEU A N 1
ATOM 773 C CA . LEU A 1 93 ? -5.016 -6.228 -3.208 1.00 98.19 93 LEU A CA 1
ATOM 774 C C . LEU A 1 93 ? -6.044 -5.285 -2.580 1.00 98.19 93 LEU A C 1
ATOM 776 O O . LEU A 1 93 ? -6.480 -5.495 -1.449 1.00 98.19 93 LEU A O 1
ATOM 780 N N . VAL A 1 94 ? -6.396 -4.215 -3.288 1.00 97.69 94 VAL A N 1
ATOM 781 C CA . VAL A 1 94 ? -7.331 -3.203 -2.795 1.00 97.69 94 VAL A CA 1
ATOM 782 C C . VAL A 1 94 ? -8.727 -3.800 -2.626 1.00 97.69 94 VAL A C 1
ATOM 784 O O . VAL A 1 94 ? -9.377 -3.538 -1.614 1.00 97.69 94 VAL A O 1
ATOM 787 N N . LEU A 1 95 ? -9.159 -4.653 -3.557 1.00 98.00 95 LEU A N 1
ATOM 788 C CA . LEU A 1 95 ? -10.409 -5.400 -3.433 1.00 98.00 95 LEU A CA 1
ATOM 789 C C . LEU A 1 95 ? -10.385 -6.344 -2.224 1.00 98.00 95 LEU A C 1
ATOM 791 O O . LEU A 1 95 ? -11.342 -6.351 -1.452 1.00 98.00 95 LEU A O 1
ATOM 795 N N . ALA A 1 96 ? -9.282 -7.070 -2.005 1.00 97.94 96 ALA A N 1
ATOM 796 C CA . ALA A 1 96 ? -9.127 -7.933 -0.833 1.00 97.94 96 ALA A CA 1
ATOM 797 C C . ALA A 1 96 ? -9.163 -7.145 0.491 1.00 97.94 96 ALA A C 1
ATOM 799 O O . ALA A 1 96 ? -9.741 -7.611 1.470 1.00 97.94 96 ALA A O 1
ATOM 800 N N . LEU A 1 97 ? -8.592 -5.935 0.527 1.00 96.88 97 LEU A N 1
ATOM 801 C CA . LEU A 1 97 ? -8.633 -5.052 1.699 1.00 96.88 97 LEU A CA 1
ATOM 802 C C . LEU A 1 97 ? -10.037 -4.514 1.981 1.00 96.88 97 LEU A C 1
ATOM 804 O O . LEU A 1 97 ? -10.503 -4.566 3.117 1.00 96.88 97 LEU A O 1
ATOM 808 N N . VAL A 1 98 ? -10.708 -3.976 0.960 1.00 97.19 98 VAL A N 1
ATOM 809 C CA . VAL A 1 98 ? -12.052 -3.393 1.105 1.00 97.19 98 VAL A CA 1
ATOM 810 C C . VAL A 1 98 ? -13.088 -4.472 1.420 1.00 97.19 98 VAL A C 1
ATOM 812 O O . VAL A 1 98 ? -14.007 -4.219 2.198 1.00 97.19 98 VAL A O 1
ATOM 815 N N . GLY A 1 99 ? -12.913 -5.671 0.860 1.00 96.62 99 GLY A N 1
ATOM 816 C CA . GLY A 1 99 ? -13.735 -6.848 1.133 1.00 96.62 99 GLY A CA 1
ATOM 817 C C . GLY A 1 99 ? -13.395 -7.588 2.429 1.00 96.62 99 GLY A C 1
ATOM 818 O O . GLY A 1 99 ? -13.997 -8.629 2.670 1.00 96.62 99 GLY A O 1
ATOM 819 N N . ASP A 1 100 ? -12.445 -7.084 3.226 1.00 95.06 100 ASP A N 1
ATOM 820 C CA . ASP A 1 100 ? -12.016 -7.666 4.506 1.00 95.06 100 ASP A CA 1
ATOM 821 C C . ASP A 1 100 ? -11.601 -9.148 4.406 1.00 95.06 100 ASP A C 1
ATOM 823 O O . ASP A 1 100 ? -11.988 -9.996 5.204 1.00 95.06 100 ASP A O 1
ATOM 827 N N . GLN A 1 101 ? -10.838 -9.477 3.360 1.00 96.75 101 GLN A N 1
ATOM 828 C CA . GLN A 1 101 ? -10.489 -10.860 3.014 1.00 96.75 101 GLN A CA 1
ATOM 829 C C . GLN A 1 101 ? -9.097 -11.284 3.496 1.00 96.75 101 GLN A C 1
ATOM 831 O O . GLN A 1 101 ? -8.751 -12.462 3.422 1.00 96.75 101 GLN A O 1
ATOM 836 N N . LEU A 1 102 ? -8.273 -10.340 3.957 1.00 97.00 102 LEU A N 1
ATOM 837 C CA . LEU A 1 102 ? -6.934 -10.652 4.450 1.00 97.00 102 LEU A CA 1
ATOM 838 C C . LEU A 1 102 ? -6.989 -11.213 5.873 1.00 97.00 102 LEU A C 1
ATOM 840 O O . LEU A 1 102 ? -7.710 -10.716 6.736 1.00 97.00 102 LEU A O 1
ATOM 844 N N . ASP A 1 103 ? -6.162 -12.224 6.127 1.00 95.81 103 ASP A N 1
ATOM 845 C CA . ASP A 1 103 ? -6.020 -12.821 7.453 1.00 95.81 103 ASP A CA 1
ATOM 846 C C . ASP A 1 103 ? -5.407 -11.757 8.386 1.00 95.81 103 ASP A C 1
ATOM 848 O O . ASP A 1 103 ? -4.522 -11.006 7.968 1.00 95.81 103 ASP A O 1
ATOM 852 N N . TYR A 1 104 ? -5.865 -11.687 9.642 1.00 94.12 104 TYR A N 1
ATOM 853 C CA . TYR A 1 104 ? -5.492 -10.623 10.590 1.00 94.12 104 TYR A CA 1
ATOM 854 C C . TYR A 1 104 ? -5.856 -9.211 10.094 1.00 94.12 104 TYR A C 1
ATOM 856 O O . TYR A 1 104 ? -5.130 -8.248 10.338 1.00 94.12 104 TYR A O 1
ATOM 864 N N . GLY A 1 105 ? -7.007 -9.075 9.422 1.00 91.44 105 GLY A N 1
ATOM 865 C CA . GLY A 1 105 ? -7.495 -7.818 8.853 1.00 91.44 105 GLY A CA 1
ATOM 866 C C . GLY A 1 105 ? -7.418 -6.618 9.802 1.00 91.44 105 GLY A C 1
ATOM 867 O O . GLY A 1 105 ? -7.015 -5.541 9.368 1.00 91.44 105 GLY A O 1
ATOM 868 N N . ASP A 1 106 ? -7.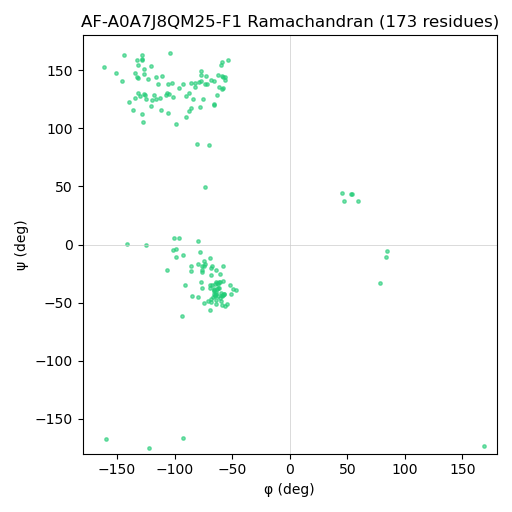707 -6.772 11.098 1.00 93.56 106 ASP A N 1
ATOM 869 C CA . ASP A 1 106 ? -7.606 -5.694 12.100 1.00 93.56 106 ASP A CA 1
ATOM 870 C C . ASP A 1 106 ? -6.181 -5.156 12.314 1.00 93.56 106 ASP A C 1
ATOM 872 O O . ASP A 1 106 ? -6.006 -3.948 12.537 1.00 93.56 106 ASP A O 1
ATOM 876 N N . ASP A 1 107 ? -5.173 -6.022 12.180 1.00 95.94 107 ASP A N 1
ATOM 877 C CA . ASP A 1 107 ? -3.753 -5.659 12.247 1.00 95.94 107 ASP A CA 1
ATOM 878 C C . ASP A 1 107 ? -3.293 -4.928 10.979 1.00 95.94 107 ASP A C 1
ATOM 880 O O . ASP A 1 107 ? -2.294 -4.216 11.005 1.00 95.94 107 ASP A O 1
ATOM 884 N N . VAL A 1 108 ? -4.031 -5.030 9.869 1.00 98.06 108 VAL A N 1
ATOM 885 C CA . VAL A 1 108 ? -3.696 -4.330 8.625 1.00 98.06 108 VAL A CA 1
ATOM 886 C C . VAL A 1 108 ? -4.040 -2.841 8.726 1.00 98.06 108 VAL A C 1
ATOM 888 O O . VAL A 1 108 ? -5.186 -2.451 8.972 1.00 98.06 108 VAL A O 1
ATOM 891 N N . CYS A 1 109 ? -3.049 -1.991 8.464 1.00 98.25 109 CYS A N 1
ATOM 892 C CA . CYS A 1 109 ? -3.197 -0.536 8.405 1.00 98.25 109 CYS A CA 1
ATOM 893 C C . CYS A 1 109 ? -3.664 -0.062 7.026 1.00 98.25 109 CYS A C 1
ATOM 895 O O . CYS A 1 109 ? -4.540 0.801 6.908 1.00 98.25 109 CYS A O 1
ATOM 897 N N . GLY A 1 110 ? -3.063 -0.617 5.973 1.00 98.31 110 GLY A N 1
ATOM 898 C CA . GLY A 1 110 ? -3.292 -0.183 4.602 1.00 98.31 110 GLY A CA 1
ATOM 899 C C . GLY A 1 110 ? -2.296 -0.768 3.611 1.00 98.31 110 GLY A C 1
ATOM 900 O O . GLY A 1 110 ? -1.467 -1.613 3.949 1.00 98.31 110 GLY A O 1
ATOM 901 N N . ALA A 1 111 ? -2.369 -0.295 2.373 1.00 98.50 111 ALA A N 1
ATOM 902 C CA . ALA A 1 111 ? -1.471 -0.672 1.295 1.00 98.50 111 ALA A CA 1
ATOM 903 C C . ALA A 1 111 ? -0.933 0.540 0.537 1.00 98.50 111 ALA A C 1
ATOM 905 O O . ALA A 1 111 ? -1.552 1.604 0.480 1.00 98.50 111 ALA A O 1
ATOM 906 N N . VAL A 1 112 ? 0.237 0.352 -0.070 1.00 98.12 112 VAL A N 1
ATOM 907 C CA . VAL A 1 112 ? 0.933 1.359 -0.872 1.00 98.12 112 VAL A CA 1
ATOM 908 C C . VAL A 1 112 ? 1.365 0.742 -2.192 1.00 98.12 112 VAL A C 1
ATOM 910 O O . VAL A 1 112 ? 2.024 -0.297 -2.198 1.00 98.12 112 VAL A O 1
ATOM 913 N N . LEU A 1 113 ? 1.057 1.408 -3.301 1.00 97.62 113 LEU A N 1
ATOM 914 C CA . LEU A 1 113 ? 1.693 1.166 -4.587 1.00 97.62 113 LEU A CA 1
ATOM 915 C C . LEU A 1 113 ? 2.661 2.304 -4.905 1.00 97.62 113 LEU A C 1
ATOM 917 O O . LEU A 1 113 ? 2.264 3.439 -5.162 1.00 97.62 113 LEU A O 1
ATOM 921 N N . SER A 1 114 ? 3.941 1.968 -4.923 1.00 96.38 114 SER A N 1
ATOM 922 C CA . SER A 1 114 ? 5.045 2.864 -5.226 1.00 96.38 114 SER A CA 1
ATOM 923 C C . SER A 1 114 ? 5.491 2.709 -6.674 1.00 96.38 114 SER A C 1
ATOM 925 O O . SER A 1 114 ? 6.217 1.778 -7.016 1.00 96.38 114 SER A O 1
ATOM 927 N N . ILE A 1 115 ? 5.115 3.668 -7.514 1.00 94.94 115 ILE A N 1
ATOM 928 C CA . ILE A 1 115 ? 5.560 3.773 -8.903 1.00 94.94 115 ILE A CA 1
ATOM 929 C C . ILE A 1 115 ? 6.975 4.354 -8.919 1.00 94.94 115 ILE A C 1
ATOM 931 O O . ILE A 1 115 ? 7.191 5.471 -8.430 1.00 94.94 115 ILE A O 1
ATOM 935 N N . ARG A 1 116 ? 7.960 3.612 -9.437 1.00 92.94 116 ARG A N 1
ATOM 936 C CA . ARG A 1 116 ? 9.360 4.079 -9.577 1.00 92.94 116 ARG A CA 1
ATOM 937 C C . ARG A 1 116 ? 9.821 4.004 -11.027 1.00 92.94 116 ARG A C 1
ATOM 939 O O . ARG A 1 116 ? 9.022 3.751 -11.913 1.00 92.94 116 ARG A O 1
ATOM 946 N N . PHE A 1 117 ? 11.087 4.295 -11.312 1.00 90.12 117 PHE A N 1
ATOM 947 C CA . PHE A 1 117 ? 11.568 4.320 -12.696 1.00 90.12 117 PHE A CA 1
ATOM 948 C C . PHE A 1 117 ? 11.725 2.900 -13.271 1.00 90.12 117 PHE A C 1
ATOM 950 O O . PHE A 1 117 ? 11.156 2.594 -14.314 1.00 90.12 117 PHE A O 1
ATOM 957 N N . ASN A 1 118 ? 12.417 2.013 -12.546 1.00 90.56 118 ASN A N 1
ATOM 958 C CA . ASN A 1 118 ? 12.762 0.664 -13.022 1.00 90.56 118 ASN A CA 1
ATOM 959 C C . ASN A 1 118 ? 11.723 -0.410 -12.671 1.00 90.56 118 ASN A C 1
ATOM 961 O O . ASN A 1 118 ? 11.503 -1.347 -13.433 1.00 90.56 118 ASN A O 1
ATOM 965 N N . GLU A 1 119 ? 11.096 -0.283 -11.510 1.00 93.81 119 GLU A N 1
ATOM 966 C CA . GLU A 1 119 ? 10.170 -1.264 -10.950 1.00 93.81 119 GLU A CA 1
ATOM 967 C C . GLU A 1 119 ? 9.043 -0.547 -10.212 1.00 93.81 119 GLU A C 1
ATOM 969 O O . GLU A 1 119 ? 9.160 0.635 -9.888 1.00 93.81 119 GLU A O 1
ATOM 974 N N . ASP A 1 120 ? 7.956 -1.257 -9.954 1.00 95.94 120 ASP A N 1
ATOM 975 C CA . ASP A 1 120 ? 6.910 -0.799 -9.051 1.00 95.94 120 ASP A CA 1
ATOM 976 C C . ASP A 1 120 ? 6.924 -1.669 -7.800 1.00 95.94 120 ASP A C 1
ATOM 978 O O . ASP A 1 120 ? 7.212 -2.865 -7.860 1.00 95.94 120 ASP A O 1
ATOM 982 N N . ILE A 1 121 ? 6.623 -1.065 -6.658 1.00 97.31 121 ILE A N 1
ATOM 983 C CA . ILE A 1 121 ? 6.707 -1.735 -5.365 1.00 97.31 121 ILE A CA 1
ATOM 984 C C . ILE A 1 121 ? 5.327 -1.707 -4.723 1.00 97.31 121 ILE A C 1
ATOM 986 O O . ILE A 1 121 ? 4.788 -0.636 -4.461 1.00 97.31 121 ILE A O 1
ATOM 990 N N . LEU A 1 122 ? 4.761 -2.876 -4.460 1.00 98.06 122 LEU A N 1
ATOM 991 C CA . LEU A 1 122 ? 3.523 -3.024 -3.704 1.00 98.06 122 LEU A CA 1
ATOM 992 C C . LEU A 1 122 ? 3.874 -3.316 -2.251 1.00 98.06 122 LEU A C 1
ATOM 994 O O . LEU A 1 122 ? 4.756 -4.132 -1.981 1.00 98.06 122 LEU A O 1
ATOM 998 N N . SER A 1 123 ? 3.219 -2.644 -1.313 1.00 98.31 123 SER A N 1
ATOM 999 C CA . SER A 1 123 ? 3.422 -2.868 0.114 1.00 98.31 123 SER A CA 1
ATOM 1000 C C . SER A 1 123 ? 2.108 -2.995 0.869 1.00 98.31 123 SER A C 1
ATOM 1002 O O . SER A 1 123 ? 1.169 -2.262 0.574 1.00 98.31 123 SER A O 1
ATOM 1004 N N . VAL A 1 124 ? 2.073 -3.866 1.877 1.00 98.50 124 VAL A N 1
ATOM 1005 C CA . VAL A 1 124 ? 0.964 -3.994 2.841 1.00 98.50 124 VAL A CA 1
ATOM 1006 C C . VAL A 1 124 ? 1.516 -3.720 4.225 1.00 98.50 124 VAL A C 1
ATOM 1008 O O . VAL A 1 124 ? 2.498 -4.349 4.606 1.00 98.50 124 VAL A O 1
ATOM 1011 N N . TRP A 1 125 ? 0.922 -2.763 4.928 1.00 98.31 125 TRP A N 1
ATOM 1012 C CA . TRP A 1 125 ? 1.375 -2.276 6.226 1.00 98.31 125 TRP A CA 1
ATOM 1013 C C . TRP A 1 125 ? 0.515 -2.873 7.330 1.00 98.31 125 TRP A C 1
ATOM 1015 O O . TRP A 1 125 ? -0.709 -2.929 7.189 1.00 98.31 125 TRP A O 1
ATOM 1025 N N . ASN A 1 126 ? 1.145 -3.268 8.428 1.00 97.94 126 ASN A N 1
ATOM 1026 C CA . ASN A 1 126 ? 0.471 -3.816 9.598 1.00 97.94 126 ASN A CA 1
ATOM 1027 C C . ASN A 1 126 ? 0.978 -3.163 10.893 1.00 97.94 126 ASN A C 1
ATOM 1029 O O . ASN A 1 126 ? 2.063 -2.575 10.901 1.00 97.94 126 ASN A O 1
ATOM 1033 N N . ARG A 1 127 ? 0.188 -3.234 11.970 1.00 97.56 127 ARG A N 1
ATOM 1034 C CA . ARG A 1 127 ? 0.402 -2.444 13.195 1.00 97.56 127 ARG A CA 1
ATOM 1035 C C . ARG A 1 127 ? 1.518 -2.972 14.078 1.00 97.56 127 ARG A C 1
ATOM 1037 O O . ARG A 1 127 ? 2.171 -2.182 14.759 1.00 97.56 127 ARG A O 1
ATOM 1044 N N . ASN A 1 128 ? 1.724 -4.287 14.094 1.00 96.19 128 ASN A N 1
ATOM 1045 C CA . ASN A 1 128 ? 2.653 -4.926 15.016 1.00 96.19 128 ASN A CA 1
ATOM 1046 C C . ASN A 1 128 ? 3.662 -5.828 14.294 1.00 96.19 128 ASN A C 1
ATOM 1048 O O . ASN A 1 128 ? 3.356 -6.951 13.899 1.00 96.19 128 ASN A O 1
ATOM 1052 N N . ALA A 1 129 ? 4.911 -5.374 14.183 1.00 96.19 129 ALA A N 1
ATOM 1053 C CA . ALA A 1 129 ? 5.981 -6.181 13.597 1.00 96.19 129 ALA A CA 1
ATOM 1054 C C . ALA A 1 129 ? 6.502 -7.306 14.506 1.00 96.19 129 ALA A C 1
ATOM 1056 O O . ALA A 1 129 ? 7.216 -8.181 14.019 1.00 96.19 129 ALA A O 1
ATOM 1057 N N . SER A 1 130 ? 6.177 -7.289 15.803 1.00 95.81 130 SER A N 1
ATOM 1058 C CA . SER A 1 130 ? 6.639 -8.300 16.765 1.00 95.81 130 SER A CA 1
ATOM 1059 C C . SER A 1 130 ? 5.750 -9.548 16.817 1.00 95.81 130 SER A C 1
ATOM 1061 O O . SER A 1 130 ? 6.204 -10.606 17.266 1.00 95.81 130 SER A O 1
ATOM 1063 N N . ASP A 1 131 ? 4.514 -9.462 16.316 1.00 95.88 131 ASP A N 1
ATOM 1064 C CA . ASP A 1 131 ? 3.618 -10.612 16.190 1.00 95.88 131 ASP A CA 1
ATOM 1065 C C . ASP A 1 131 ? 3.971 -11.423 14.937 1.00 95.88 131 ASP A C 1
ATOM 1067 O O . ASP A 1 131 ? 3.435 -11.237 13.845 1.00 95.88 131 ASP A O 1
ATOM 1071 N N . HIS A 1 132 ? 4.915 -12.346 15.103 1.00 94.81 132 HIS A N 1
ATOM 1072 C CA . HIS A 1 132 ? 5.418 -13.179 14.015 1.00 94.81 132 HIS A CA 1
ATOM 1073 C C . HIS A 1 132 ? 4.324 -14.058 13.397 1.00 94.81 132 HIS A C 1
ATOM 1075 O O . HIS A 1 132 ? 4.373 -14.333 12.198 1.00 94.81 132 HIS A O 1
ATOM 1081 N N . GLN A 1 133 ? 3.341 -14.499 14.186 1.00 95.88 133 GLN A N 1
ATOM 1082 C CA . GLN A 1 133 ? 2.261 -15.336 13.678 1.00 95.88 133 GLN A CA 1
ATOM 1083 C C . GLN A 1 133 ? 1.335 -14.517 12.776 1.00 95.88 133 GLN A C 1
ATOM 1085 O O . GLN A 1 133 ? 1.074 -14.940 11.647 1.00 95.88 133 GLN A O 1
ATOM 1090 N N . ALA A 1 134 ? 0.910 -13.332 13.228 1.00 95.81 134 ALA A N 1
ATOM 1091 C CA . ALA A 1 134 ? 0.093 -12.422 12.427 1.00 95.81 134 ALA A CA 1
ATOM 1092 C C . ALA A 1 134 ? 0.823 -11.983 11.149 1.00 95.81 134 ALA A C 1
ATOM 1094 O O . ALA A 1 134 ? 0.270 -12.075 10.052 1.00 95.81 134 ALA A O 1
ATOM 1095 N N . VAL A 1 135 ? 2.099 -11.598 11.263 1.00 96.94 135 VAL A N 1
ATOM 1096 C CA . VAL A 1 135 ? 2.929 -11.169 10.125 1.00 96.94 135 VAL A CA 1
ATOM 1097 C C . VAL A 1 135 ? 3.033 -12.265 9.060 1.00 96.94 135 VAL A C 1
ATOM 1099 O O . VAL A 1 135 ? 2.889 -11.984 7.866 1.00 96.94 135 VAL A O 1
ATOM 1102 N N . MET A 1 136 ? 3.255 -13.518 9.464 1.00 96.81 136 MET A N 1
ATOM 1103 C CA . MET A 1 136 ?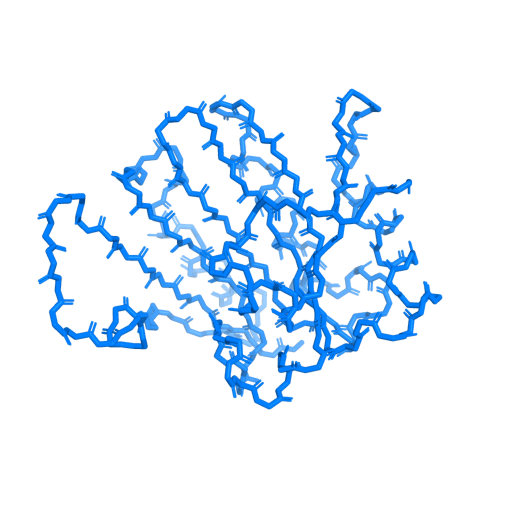 3.402 -14.640 8.529 1.00 96.81 136 MET A CA 1
ATOM 1104 C C . MET A 1 136 ? 2.062 -15.096 7.944 1.00 96.81 136 MET A C 1
ATOM 1106 O O . MET A 1 136 ? 1.990 -15.384 6.749 1.00 96.81 136 MET A O 1
ATOM 1110 N N . ALA A 1 137 ? 0.988 -15.096 8.732 1.00 97.12 137 ALA A N 1
ATOM 1111 C CA . ALA A 1 137 ? -0.349 -15.388 8.225 1.00 97.12 137 ALA A CA 1
ATOM 1112 C C . ALA A 1 137 ? -0.815 -14.331 7.211 1.00 97.12 137 ALA A C 1
ATOM 1114 O O . ALA A 1 137 ? -1.328 -14.679 6.145 1.00 97.12 137 ALA A O 1
ATOM 1115 N N . LEU A 1 138 ? -0.545 -13.049 7.480 1.00 97.75 138 LEU A N 1
ATOM 1116 C CA . LEU A 1 138 ? -0.818 -11.958 6.546 1.00 97.75 138 LEU A CA 1
ATOM 1117 C C . LEU A 1 138 ? -0.070 -12.160 5.220 1.00 97.75 138 LEU A C 1
ATOM 1119 O O . LEU A 1 138 ? -0.667 -12.015 4.153 1.00 97.75 138 LEU A O 1
ATOM 1123 N N . ARG A 1 139 ? 1.210 -12.563 5.259 1.00 97.38 139 ARG A N 1
ATOM 1124 C CA . ARG A 1 139 ? 1.989 -12.907 4.053 1.00 97.38 139 ARG A CA 1
ATOM 1125 C C . ARG A 1 139 ? 1.280 -13.957 3.208 1.00 97.38 139 ARG A C 1
ATOM 1127 O O . ARG A 1 139 ? 1.135 -13.792 1.996 1.00 97.38 139 ARG A O 1
ATOM 1134 N N . ASP A 1 140 ? 0.880 -15.049 3.846 1.00 97.44 140 ASP A N 1
ATOM 1135 C CA . ASP A 1 140 ? 0.299 -16.196 3.159 1.00 97.44 140 ASP A CA 1
ATOM 1136 C C . ASP A 1 140 ? -1.093 -15.849 2.609 1.00 97.44 140 ASP A C 1
ATOM 1138 O O . ASP A 1 140 ? -1.430 -16.244 1.489 1.00 97.44 140 ASP A O 1
ATOM 1142 N N . SER A 1 141 ? -1.853 -15.013 3.323 1.00 98.12 141 SER A N 1
ATOM 1143 C CA . SER A 1 141 ? -3.121 -14.457 2.847 1.00 98.12 141 SER A CA 1
ATOM 1144 C C . SER A 1 141 ? -2.949 -13.536 1.637 1.00 98.12 141 SER A C 1
ATOM 1146 O O . SER A 1 141 ? -3.662 -13.697 0.643 1.00 98.12 141 SER A O 1
ATOM 1148 N N . ILE A 1 142 ? -1.953 -12.640 1.649 1.00 98.12 142 ILE A N 1
ATOM 1149 C CA . ILE A 1 142 ? -1.628 -11.781 0.497 1.00 98.12 142 ILE A CA 1
ATOM 1150 C C . ILE A 1 142 ? -1.277 -12.642 -0.723 1.00 98.12 142 ILE A C 1
ATOM 1152 O O . ILE A 1 142 ? -1.834 -12.438 -1.801 1.00 98.12 142 ILE A O 1
ATOM 1156 N N . LYS A 1 143 ? -0.397 -13.644 -0.569 1.00 97.62 143 LYS A N 1
ATOM 1157 C CA . LYS A 1 143 ? -0.020 -14.546 -1.675 1.00 97.62 143 LYS A CA 1
ATOM 1158 C C . LYS A 1 143 ? -1.231 -15.250 -2.282 1.00 97.62 143 LYS A C 1
ATOM 1160 O O . LYS A 1 143 ? -1.321 -15.354 -3.505 1.00 97.62 143 LYS A O 1
ATOM 1165 N N . ARG A 1 144 ? -2.150 -15.717 -1.433 1.00 97.62 144 ARG A N 1
ATOM 1166 C CA . ARG A 1 144 ? -3.368 -16.434 -1.829 1.00 97.62 144 ARG A CA 1
ATOM 1167 C C . ARG A 1 144 ? -4.305 -15.549 -2.650 1.00 97.62 144 ARG A C 1
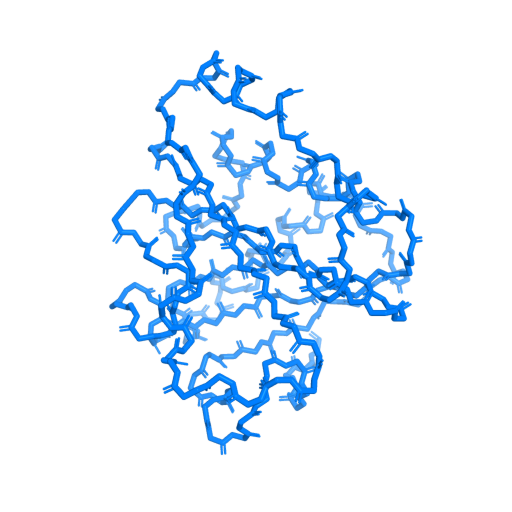ATOM 1169 O O . ARG A 1 144 ? -4.690 -15.943 -3.749 1.00 97.62 144 ARG A O 1
ATOM 1176 N N . HIS A 1 145 ? -4.616 -14.349 -2.158 1.00 97.62 145 HIS A N 1
ATOM 1177 C CA . HIS A 1 145 ? -5.546 -13.425 -2.820 1.00 97.62 145 HIS A CA 1
ATOM 1178 C C . HIS A 1 145 ? -4.977 -12.849 -4.115 1.00 97.62 145 HIS A C 1
ATOM 1180 O O . HIS A 1 145 ? -5.687 -12.759 -5.113 1.00 97.62 145 HIS A O 1
ATOM 1186 N N . LEU A 1 146 ? -3.674 -12.561 -4.140 1.00 97.06 146 LEU A N 1
ATOM 1187 C CA . LEU A 1 146 ? -2.990 -12.098 -5.347 1.00 97.06 146 LEU A CA 1
ATOM 1188 C C . LEU A 1 146 ? -2.680 -13.220 -6.342 1.00 97.06 146 LEU A C 1
ATOM 1190 O O . LEU A 1 146 ? -2.165 -12.942 -7.425 1.00 97.06 146 LEU A O 1
ATOM 1194 N N . LYS A 1 147 ? -2.929 -14.488 -5.973 1.00 96.62 147 LYS A N 1
ATOM 1195 C CA . LYS A 1 147 ? -2.481 -15.676 -6.722 1.00 96.62 147 LYS A CA 1
ATOM 1196 C C . LYS A 1 147 ? -1.018 -15.523 -7.149 1.00 96.62 147 LYS A C 1
ATOM 1198 O O . LYS A 1 147 ? -0.665 -15.743 -8.308 1.00 96.62 147 LYS A O 1
ATOM 1203 N N . LEU A 1 148 ? -0.193 -15.051 -6.211 1.00 96.00 148 LEU A N 1
ATOM 1204 C CA . LEU A 1 148 ? 1.138 -14.539 -6.501 1.00 96.00 148 LEU A CA 1
ATOM 1205 C C . LEU A 1 148 ? 2.031 -15.679 -7.022 1.00 96.00 148 LEU A C 1
ATOM 1207 O O . LEU A 1 148 ? 2.251 -16.648 -6.290 1.00 96.00 148 LEU A O 1
ATOM 1211 N N . PRO A 1 149 ? 2.571 -15.587 -8.253 1.00 95.00 149 PRO A N 1
ATOM 1212 C CA . PRO A 1 149 ? 3.468 -16.610 -8.776 1.00 95.00 149 PRO A CA 1
ATOM 1213 C C . PRO A 1 149 ? 4.698 -16.802 -7.885 1.00 95.00 149 PRO A C 1
ATOM 1215 O O . PRO A 1 149 ? 5.257 -15.828 -7.384 1.00 95.00 149 PRO A O 1
ATOM 1218 N N . HIS A 1 150 ? 5.184 -18.042 -7.766 1.00 92.06 150 HIS A N 1
ATOM 1219 C CA . HIS A 1 150 ? 6.356 -18.381 -6.943 1.00 92.06 150 HIS A CA 1
ATOM 1220 C C . HIS A 1 150 ? 7.642 -17.631 -7.330 1.00 92.06 150 HIS A C 1
ATOM 1222 O O . HIS A 1 150 ? 8.566 -17.551 -6.529 1.00 92.06 150 HIS A O 1
ATOM 1228 N N . SER A 1 151 ? 7.707 -17.067 -8.541 1.00 93.12 151 SER A N 1
ATOM 1229 C CA . SER A 1 151 ? 8.818 -16.224 -8.991 1.00 93.12 151 SER A CA 1
ATOM 1230 C C . SER A 1 151 ? 8.901 -14.875 -8.270 1.00 93.12 151 SER A C 1
ATOM 1232 O O . SER A 1 151 ? 9.945 -14.229 -8.324 1.00 93.12 151 SER A O 1
ATOM 1234 N N . TYR A 1 152 ? 7.812 -14.412 -7.648 1.00 94.00 152 TYR A N 1
ATOM 1235 C CA . TYR A 1 152 ? 7.809 -13.172 -6.881 1.00 94.00 152 TYR A CA 1
ATOM 1236 C C . TYR A 1 152 ? 8.160 -13.440 -5.424 1.00 94.00 152 TYR A C 1
ATOM 1238 O O . TYR A 1 152 ? 7.540 -14.255 -4.739 1.00 94.00 152 TYR A O 1
ATOM 1246 N N . VAL A 1 153 ? 9.141 -12.687 -4.943 1.00 92.88 153 VAL A N 1
ATOM 1247 C CA . VAL A 1 153 ? 9.590 -12.724 -3.556 1.00 92.88 153 VAL A CA 1
ATOM 1248 C C . VAL A 1 153 ? 8.840 -11.659 -2.757 1.00 92.88 153 VAL A C 1
ATOM 1250 O O . VAL A 1 153 ? 8.646 -10.538 -3.233 1.00 92.88 153 VAL A O 1
ATOM 1253 N N . MET A 1 154 ? 8.422 -12.020 -1.541 1.00 96.25 154 MET A N 1
ATOM 1254 C CA . MET A 1 154 ? 7.887 -11.084 -0.554 1.00 96.25 154 MET A CA 1
ATOM 1255 C C . MET A 1 154 ? 8.905 -10.896 0.560 1.00 96.25 154 MET A C 1
ATOM 1257 O O . MET A 1 154 ? 9.355 -11.878 1.145 1.00 96.25 154 MET A O 1
ATOM 1261 N N . GLU A 1 155 ? 9.227 -9.649 0.872 1.00 96.31 155 GLU A N 1
ATOM 1262 C CA . GLU A 1 155 ? 10.176 -9.298 1.930 1.00 96.31 155 GLU A CA 1
ATOM 1263 C C . GLU A 1 155 ? 9.454 -8.517 3.021 1.00 96.31 155 GLU A C 1
ATOM 1265 O O . GLU A 1 155 ? 8.584 -7.703 2.704 1.00 96.31 155 GLU A O 1
ATOM 1270 N N . TYR A 1 156 ? 9.820 -8.720 4.285 1.00 96.75 156 TYR A N 1
ATOM 1271 C CA . TYR A 1 156 ? 9.241 -7.952 5.382 1.00 96.75 156 TYR A CA 1
ATOM 1272 C C . TYR A 1 156 ? 10.238 -6.926 5.903 1.00 96.75 156 TYR A C 1
ATOM 1274 O O . TYR A 1 156 ? 11.431 -7.208 6.064 1.00 96.75 156 TYR A O 1
ATOM 1282 N N . LYS A 1 157 ? 9.760 -5.715 6.188 1.00 94.69 157 LYS A N 1
ATOM 1283 C CA . LYS A 1 157 ? 10.574 -4.693 6.840 1.00 94.69 157 LYS A CA 1
ATOM 1284 C C . LYS A 1 157 ? 9.793 -3.982 7.946 1.00 94.69 157 LYS A C 1
ATOM 1286 O O . LYS A 1 157 ? 8.835 -3.275 7.633 1.00 94.69 157 LYS A O 1
ATOM 1291 N N . PRO A 1 158 ? 10.224 -4.117 9.211 1.00 94.88 158 PRO A N 1
ATOM 1292 C CA . PRO A 1 158 ? 9.773 -3.265 10.301 1.00 94.88 158 PRO A CA 1
ATOM 1293 C C . PRO A 1 158 ? 10.010 -1.781 9.999 1.00 94.88 158 PRO A C 1
ATOM 1295 O O . PRO A 1 158 ? 11.007 -1.408 9.359 1.00 94.88 158 PRO A O 1
ATOM 1298 N N . HIS A 1 159 ? 9.096 -0.919 10.437 1.00 91.94 159 HIS A N 1
ATOM 1299 C CA . HIS A 1 159 ? 9.227 0.511 10.183 1.00 91.94 159 HIS A CA 1
ATOM 1300 C C . HIS A 1 159 ? 10.431 1.097 10.916 1.00 91.94 159 HIS A C 1
ATOM 1302 O O . HIS A 1 159 ? 11.211 1.778 10.260 1.00 91.94 159 HIS A O 1
ATOM 1308 N N . ASP A 1 160 ? 10.677 0.729 12.178 1.00 86.94 160 ASP A N 1
ATOM 1309 C CA . ASP A 1 160 ? 11.840 1.159 12.976 1.00 86.94 160 ASP A CA 1
ATOM 1310 C C . ASP A 1 160 ? 13.189 0.944 12.256 1.00 86.94 160 ASP A C 1
ATOM 1312 O O . ASP A 1 160 ? 14.057 1.821 12.226 1.00 86.94 160 ASP A O 1
ATOM 1316 N N . ALA A 1 161 ? 13.350 -0.205 11.596 1.00 81.62 161 ALA A N 1
ATOM 1317 C CA . ALA A 1 161 ? 14.531 -0.548 10.821 1.00 81.62 161 ALA A CA 1
ATOM 1318 C C . ALA A 1 161 ? 14.705 0.374 9.609 1.00 81.62 161 ALA A C 1
ATOM 1320 O O . ALA A 1 161 ? 15.837 0.705 9.266 1.00 81.62 161 ALA A O 1
ATOM 1321 N N . SER A 1 162 ? 13.600 0.813 8.998 1.00 80.38 162 SER A N 1
ATOM 1322 C CA . SER A 1 162 ? 13.609 1.763 7.877 1.00 80.38 162 SER A CA 1
ATOM 1323 C C . SER A 1 162 ? 14.064 3.166 8.287 1.00 80.38 162 SER A C 1
ATOM 1325 O O . SER A 1 162 ? 14.577 3.914 7.456 1.00 80.38 162 SER A O 1
ATOM 1327 N N . LEU A 1 163 ? 13.879 3.525 9.560 1.00 77.44 163 LEU A N 1
ATOM 1328 C CA . LEU A 1 163 ? 14.256 4.835 10.109 1.00 77.44 163 LEU A CA 1
ATOM 1329 C C . LEU A 1 163 ? 15.738 4.873 10.411 1.00 77.44 163 LEU A C 1
ATOM 1331 O O . LEU A 1 163 ? 16.433 5.812 10.036 1.00 77.44 163 LEU A O 1
ATOM 1335 N N . ARG A 1 164 ? 16.229 3.805 11.047 1.00 79.62 164 ARG A N 1
ATOM 1336 C CA . ARG A 1 164 ? 17.644 3.672 11.400 1.00 79.62 164 ARG A CA 1
ATOM 1337 C C . ARG A 1 164 ? 18.547 3.683 10.172 1.00 79.62 164 ARG A C 1
ATOM 1339 O O . ARG A 1 164 ? 19.635 4.243 10.236 1.00 79.62 164 ARG A O 1
ATOM 1346 N N . ASP A 1 165 ? 18.108 3.078 9.069 1.00 82.44 165 ASP A N 1
ATOM 1347 C CA . ASP A 1 165 ? 18.904 2.988 7.842 1.00 82.44 165 ASP A CA 1
ATOM 1348 C C . ASP A 1 165 ? 18.513 4.005 6.754 1.00 82.44 165 ASP A C 1
ATOM 1350 O O . ASP A 1 165 ? 19.068 3.957 5.653 1.00 82.44 165 ASP A O 1
ATOM 1354 N N . ASN A 1 166 ? 17.583 4.928 7.050 1.00 76.31 166 ASN A N 1
ATOM 1355 C CA . ASN A 1 166 ? 17.030 5.912 6.110 1.00 76.31 166 ASN A CA 1
ATOM 1356 C C . ASN A 1 166 ? 16.610 5.297 4.759 1.00 76.31 166 ASN A C 1
ATOM 1358 O O . ASN A 1 166 ? 16.784 5.891 3.688 1.00 76.31 166 ASN A O 1
ATOM 1362 N N . SER A 1 167 ? 16.066 4.079 4.787 1.00 75.62 167 SER A N 1
ATOM 1363 C CA . SER A 1 167 ? 15.733 3.318 3.591 1.00 75.62 167 SER A CA 1
ATOM 1364 C C . SER A 1 167 ? 14.406 2.589 3.756 1.00 75.62 167 SER A C 1
ATOM 1366 O O . SER A 1 167 ? 14.226 1.730 4.605 1.00 75.62 167 SER A O 1
ATOM 1368 N N . SER A 1 168 ? 13.452 2.851 2.869 1.00 78.25 168 SER A N 1
ATOM 1369 C CA . SER A 1 168 ? 12.152 2.174 2.925 1.00 78.25 168 SER A CA 1
ATOM 1370 C C . SER A 1 168 ? 12.157 0.762 2.325 1.00 78.25 168 SER A C 1
ATOM 1372 O O . SER A 1 168 ? 11.198 0.029 2.551 1.00 78.25 168 SER A O 1
ATOM 1374 N N . TYR A 1 169 ? 13.167 0.399 1.523 1.00 77.44 169 TYR A N 1
ATOM 1375 C CA . TYR A 1 169 ? 13.131 -0.797 0.659 1.00 77.44 169 TYR A CA 1
ATOM 1376 C C . TYR A 1 169 ? 14.455 -1.579 0.568 1.00 77.44 169 TYR A C 1
ATOM 1378 O O . TYR A 1 169 ? 14.523 -2.559 -0.164 1.00 77.44 169 TYR A O 1
ATOM 1386 N N . ARG A 1 170 ? 15.525 -1.159 1.248 1.00 74.81 170 ARG A N 1
ATOM 1387 C CA . ARG A 1 170 ? 16.786 -1.927 1.361 1.00 74.81 170 ARG A CA 1
ATOM 1388 C C . ARG A 1 170 ? 16.884 -2.571 2.741 1.00 74.81 170 ARG A C 1
ATOM 1390 O O . ARG A 1 170 ? 16.156 -2.146 3.632 1.00 74.81 170 ARG A O 1
ATOM 1397 N N . ASN A 1 171 ? 17.789 -3.534 2.919 1.00 76.50 171 ASN A N 1
ATOM 1398 C CA . ASN A 1 171 ? 18.021 -4.229 4.197 1.00 76.50 171 ASN A CA 1
ATOM 1399 C C . ASN A 1 171 ? 16.728 -4.818 4.783 1.00 76.50 171 ASN A C 1
ATOM 1401 O O . ASN A 1 171 ? 16.401 -4.630 5.954 1.00 76.50 171 ASN A O 1
ATOM 1405 N N . THR A 1 172 ? 15.936 -5.441 3.918 1.00 75.62 172 THR A N 1
ATOM 1406 C CA . THR A 1 172 ? 14.711 -6.132 4.302 1.00 75.62 172 THR A CA 1
ATOM 1407 C C . THR A 1 172 ? 15.070 -7.474 4.935 1.00 75.62 172 THR A C 1
ATOM 1409 O O . THR A 1 172 ? 16.099 -8.077 4.616 1.00 75.62 172 THR A O 1
ATOM 1412 N N . TRP A 1 173 ? 14.239 -7.938 5.863 1.00 71.44 173 TRP A N 1
ATOM 1413 C CA . TRP A 1 173 ? 14.402 -9.263 6.445 1.00 71.44 173 TRP A CA 1
ATOM 1414 C C . TRP A 1 173 ? 13.721 -10.262 5.507 1.00 71.44 173 TRP A C 1
ATOM 1416 O O . TRP A 1 173 ? 12.545 -10.107 5.163 1.00 71.44 173 TRP A O 1
ATOM 1426 N N . LEU A 1 174 ? 14.469 -11.272 5.068 1.00 57.34 174 LEU A N 1
ATOM 1427 C CA . LEU A 1 174 ? 13.973 -12.331 4.194 1.00 57.34 174 LEU A CA 1
ATOM 1428 C C . LEU A 1 174 ? 14.220 -13.712 4.807 1.00 57.34 174 LEU A C 1
ATOM 1430 O O . LEU A 1 174 ? 15.369 -14.058 5.094 1.00 57.34 174 LEU A O 1
ATOM 1434 N N . ARG A 1 175 ? 13.137 -14.493 4.924 1.00 47.34 175 ARG A N 1
ATOM 1435 C CA . ARG A 1 175 ? 13.084 -15.947 4.704 1.00 47.34 175 ARG A CA 1
ATOM 1436 C C . ARG A 1 175 ? 11.750 -16.323 4.057 1.00 47.34 175 ARG A C 1
ATOM 1438 O O . ARG A 1 175 ? 10.687 -16.058 4.665 1.00 47.34 175 ARG A O 1
#

pLDDT: mean 90.72, std 11.17, range [47.34, 98.5]

Mean predicted aligned error: 4.76 Å

Radius of gyration: 15.17 Å; Cα contacts (8 Å, |Δi|>4): 310; chains: 1; bounding box: 39×40×33 Å

Organism: Gossypium raimondii (NCBI:txid29730)

Sequence (175 aa):
HKFVFWYTRRTPGVRTQTAYEDNIKKIVDFSTVEGFWVCYCHLARPSTLPSPTDLHLFKEGIRPLWEDSANCNGGKWIIRFKKVVSGRFWEDLVLALVGDQLDYGDDVCGAVLSIRFNEDILSVWNRNASDHQAVMALRDSIKRHLKLPHSYVMEYKPHDASLRDNSSYRNTWLR